Protein AF-A0A183AWI1-F1 (afdb_monomer_lite)

Organism: NCBI:txid27848

Structure (mmCIF, N/CA/C/O backbone):
data_AF-A0A183AWI1-F1
#
_entry.id   AF-A0A183AWI1-F1
#
loop_
_atom_site.group_PDB
_atom_site.id
_atom_site.type_symbol
_atom_site.label_atom_id
_atom_site.label_alt_id
_atom_site.label_comp_id
_atom_site.label_asym_id
_atom_site.label_entity_id
_atom_site.label_seq_id
_atom_site.pdbx_PDB_ins_code
_atom_site.Cartn_x
_atom_site.Cartn_y
_atom_site.Cartn_z
_atom_site.occupancy
_atom_site.B_iso_or_equiv
_atom_site.auth_seq_id
_atom_site.auth_comp_id
_atom_site.auth_asym_id
_atom_site.auth_atom_id
_atom_site.pdbx_PDB_model_num
ATOM 1 N N . MET A 1 1 ? -21.976 -9.032 14.272 1.00 55.88 1 MET A N 1
ATOM 2 C CA . MET A 1 1 ? -21.450 -9.772 13.101 1.00 55.88 1 MET A CA 1
ATOM 3 C C . MET A 1 1 ? -20.170 -9.068 12.664 1.00 55.88 1 MET A C 1
ATOM 5 O O . MET A 1 1 ? -20.183 -7.845 12.672 1.00 55.88 1 MET A O 1
ATOM 9 N N . LEU A 1 2 ? -19.065 -9.775 12.397 1.00 42.88 2 LEU A N 1
ATOM 10 C CA . LEU A 1 2 ? -17.820 -9.129 11.944 1.00 42.88 2 LEU A CA 1
ATOM 11 C C . LEU A 1 2 ? -17.900 -8.801 10.444 1.00 42.88 2 LEU A C 1
ATOM 13 O O . LEU A 1 2 ? -18.509 -9.583 9.712 1.00 42.88 2 LEU A O 1
ATOM 17 N N . PRO A 1 3 ? -17.283 -7.697 9.990 1.00 43.06 3 PRO A N 1
ATOM 18 C CA . PRO A 1 3 ? -17.233 -7.355 8.572 1.00 43.06 3 PRO A CA 1
ATOM 19 C C . PRO A 1 3 ? -16.412 -8.375 7.756 1.00 43.06 3 PRO A C 1
ATOM 21 O O . PRO A 1 3 ? -15.603 -9.138 8.296 1.00 43.06 3 PRO A O 1
ATOM 24 N N . LEU A 1 4 ? -16.606 -8.382 6.435 1.00 46.03 4 LEU A N 1
ATOM 25 C CA . LEU A 1 4 ? -15.748 -9.054 5.456 1.00 46.03 4 LEU A CA 1
ATOM 26 C C . LEU A 1 4 ? -14.307 -8.520 5.533 1.00 46.03 4 LEU A C 1
ATOM 28 O O . LEU A 1 4 ? -13.353 -9.305 5.587 1.00 46.03 4 LEU A O 1
ATOM 32 N N . SER A 1 5 ? -14.156 -7.197 5.598 1.00 51.16 5 SER A N 1
ATOM 33 C CA . SER A 1 5 ? -12.882 -6.491 5.774 1.00 51.16 5 SER A CA 1
ATOM 34 C C . SER A 1 5 ? -13.079 -5.150 6.481 1.00 51.16 5 SER A C 1
ATOM 36 O O . SER A 1 5 ? -14.182 -4.610 6.532 1.00 51.16 5 SER A O 1
ATOM 38 N N . VAL A 1 6 ? -12.003 -4.599 7.036 1.00 48.91 6 VAL A N 1
ATOM 39 C CA . VAL A 1 6 ? -11.973 -3.218 7.534 1.00 48.91 6 VAL A CA 1
ATOM 40 C C . VAL A 1 6 ? -11.036 -2.413 6.646 1.00 48.91 6 VAL A C 1
ATOM 42 O O . VAL A 1 6 ? -9.900 -2.837 6.407 1.00 48.91 6 VAL A O 1
ATOM 45 N N . CYS A 1 7 ? -11.527 -1.288 6.126 1.00 64.31 7 CYS A N 1
ATOM 46 C CA . CYS A 1 7 ? -10.877 -0.538 5.058 1.00 64.31 7 CYS A CA 1
ATOM 47 C C . CYS A 1 7 ? -10.856 0.973 5.332 1.00 64.31 7 CYS A C 1
ATOM 49 O O . CYS A 1 7 ? -11.694 1.506 6.059 1.00 64.31 7 CYS A O 1
ATOM 51 N N . LEU A 1 8 ? -9.909 1.665 4.700 1.00 51.88 8 LEU A N 1
ATOM 52 C CA . LEU A 1 8 ? -9.893 3.120 4.552 1.00 51.88 8 LEU A CA 1
ATOM 53 C C . LEU A 1 8 ? -10.424 3.463 3.156 1.00 51.88 8 LEU A C 1
ATOM 55 O O . LEU A 1 8 ? -9.840 3.030 2.165 1.00 51.88 8 LEU A O 1
ATOM 59 N N . PHE A 1 9 ? -11.508 4.225 3.062 1.00 49.25 9 PHE A N 1
ATOM 60 C CA . PHE A 1 9 ? -12.103 4.628 1.784 1.00 49.25 9 PHE A CA 1
ATOM 61 C C . PHE A 1 9 ? -11.562 5.973 1.317 1.00 49.25 9 PHE A C 1
ATOM 63 O O . PHE A 1 9 ? -11.601 6.938 2.081 1.00 49.25 9 PHE A O 1
ATOM 70 N N . LEU A 1 10 ? -11.102 6.051 0.065 1.00 50.72 10 LEU A N 1
ATOM 71 C CA . LEU A 1 10 ? -10.726 7.317 -0.565 1.00 50.72 10 LEU A CA 1
ATOM 72 C C . LEU A 1 10 ? -11.981 8.112 -0.913 1.00 50.72 10 LEU A C 1
ATOM 74 O O . LEU A 1 10 ? -12.831 7.649 -1.667 1.00 50.72 10 LEU A O 1
ATOM 78 N N . LEU A 1 11 ? -12.081 9.320 -0.360 1.00 29.52 11 LEU A N 1
ATOM 79 C CA . LEU A 1 11 ? -13.225 10.205 -0.587 1.00 29.52 11 LEU A CA 1
ATOM 80 C C . LEU A 1 11 ? -13.161 10.913 -1.954 1.00 29.52 11 LEU A C 1
ATOM 82 O O . LEU A 1 11 ? -14.182 11.384 -2.443 1.00 29.52 11 LEU A O 1
ATOM 86 N N . SER A 1 12 ? -11.978 10.967 -2.574 1.00 36.72 12 SER A N 1
ATOM 87 C CA . SER A 1 12 ? -11.747 11.456 -3.939 1.00 36.72 12 SER A CA 1
ATOM 88 C C . SER A 1 12 ? -10.325 11.097 -4.392 1.00 36.72 12 SER A C 1
ATOM 90 O O . SER A 1 12 ? -9.377 11.356 -3.643 1.00 36.72 12 SER A O 1
ATOM 92 N N . LEU A 1 13 ? -10.163 10.564 -5.606 1.00 40.34 13 LEU A N 1
ATOM 93 C CA . LEU A 1 13 ? -8.874 10.503 -6.306 1.00 40.34 13 LEU A CA 1
ATOM 94 C C . LEU A 1 13 ? -8.805 11.679 -7.298 1.00 40.34 13 LEU A C 1
ATOM 96 O O . LEU A 1 13 ? -9.777 11.897 -8.022 1.00 40.34 13 LEU A O 1
ATOM 100 N N . PRO A 1 14 ? -7.714 12.458 -7.330 1.00 36.47 14 PRO A N 1
ATOM 101 C CA . PRO A 1 14 ? -7.514 13.476 -8.345 1.00 36.47 14 PRO A CA 1
ATOM 102 C C . PRO A 1 14 ? -7.241 12.791 -9.688 1.00 36.47 14 PRO A C 1
ATOM 104 O O . PRO A 1 14 ? -6.706 11.683 -9.732 1.00 36.47 14 PRO A O 1
ATOM 107 N N . GLN A 1 15 ? -7.611 13.455 -10.783 1.00 40.31 15 GLN A N 1
ATOM 108 C CA . GLN A 1 15 ? -7.248 13.021 -12.130 1.00 40.31 15 GLN A CA 1
ATOM 109 C C . GLN A 1 15 ? -5.715 13.035 -12.250 1.00 40.31 15 GLN A C 1
ATOM 111 O O . GLN A 1 15 ? -5.106 14.099 -12.345 1.00 40.31 15 GLN A O 1
ATOM 116 N N . LEU A 1 16 ? -5.078 11.860 -12.210 1.00 40.25 16 LEU A N 1
ATOM 117 C CA . LEU A 1 16 ? -3.687 11.697 -12.635 1.00 40.25 16 LEU A CA 1
ATOM 118 C C . LEU A 1 16 ? -3.676 11.626 -14.169 1.00 40.25 16 LEU A C 1
ATOM 120 O O . LEU A 1 16 ? -3.709 10.537 -14.739 1.00 40.25 16 LEU A O 1
ATOM 124 N N . CYS A 1 17 ? -3.660 12.778 -14.837 1.00 31.28 17 CYS A N 1
ATOM 125 C CA . CYS A 1 17 ? -3.369 12.859 -16.268 1.00 31.28 17 CYS A CA 1
ATOM 126 C C . CYS A 1 17 ? -2.167 13.773 -16.498 1.00 31.28 17 CYS A C 1
ATOM 128 O O . CYS A 1 17 ? -2.129 14.898 -15.999 1.00 31.28 17 CYS A O 1
ATOM 130 N N . ALA A 1 18 ? -1.199 13.274 -17.260 1.00 34.75 18 ALA A N 1
ATOM 131 C CA . ALA A 1 18 ? -0.090 14.045 -17.790 1.00 34.75 18 ALA A CA 1
ATOM 132 C C . ALA A 1 18 ? 0.126 13.656 -19.256 1.00 34.75 18 ALA A C 1
ATOM 134 O O . ALA A 1 18 ? 0.333 12.481 -19.558 1.00 34.75 18 ALA A O 1
ATOM 135 N N . ASP A 1 19 ? 0.087 14.666 -20.127 1.00 37.66 19 ASP A N 1
ATOM 136 C CA . ASP A 1 19 ? 0.500 14.610 -21.530 1.00 37.66 19 ASP A CA 1
ATOM 137 C C . ASP A 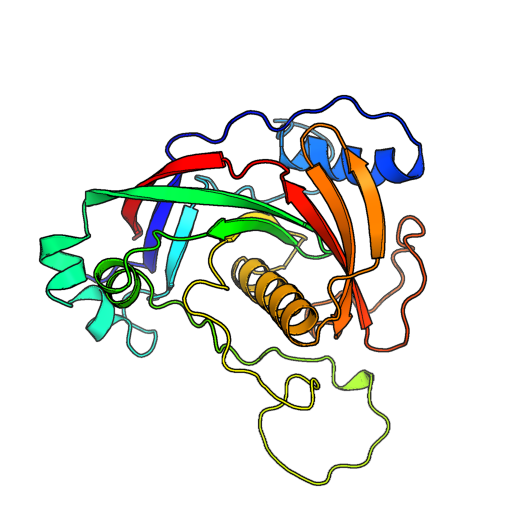1 19 ? 1.941 14.105 -21.649 1.00 37.66 19 ASP A C 1
ATOM 139 O O . ASP A 1 19 ? 2.869 14.746 -21.149 1.00 37.66 19 ASP A O 1
ATOM 143 N N . LEU A 1 20 ? 2.138 12.985 -22.347 1.00 38.84 20 LEU A N 1
ATOM 144 C CA . LEU A 1 20 ? 3.453 12.428 -22.656 1.00 38.84 20 LEU A CA 1
ATOM 145 C C . LEU A 1 20 ? 3.429 11.653 -23.977 1.00 38.84 20 LEU A C 1
ATOM 147 O O . LEU A 1 20 ? 2.546 10.831 -24.205 1.00 38.84 20 LEU A O 1
ATOM 151 N N . SER A 1 21 ? 4.428 11.897 -24.830 1.00 40.44 21 SER A N 1
ATOM 152 C CA . SER A 1 21 ? 4.573 11.281 -26.154 1.00 40.44 21 SER A CA 1
ATOM 153 C C . SER A 1 21 ? 5.923 10.571 -26.280 1.00 40.44 21 SER A C 1
ATOM 155 O O . SER A 1 21 ? 6.960 11.222 -26.350 1.00 40.44 21 SER A O 1
ATOM 157 N N . ASP A 1 22 ? 5.904 9.233 -26.293 1.00 40.09 22 ASP A N 1
ATOM 158 C CA . ASP A 1 22 ? 6.975 8.394 -26.854 1.00 40.09 22 ASP A CA 1
ATOM 159 C C . ASP A 1 22 ? 6.472 6.948 -27.058 1.00 40.09 22 ASP A C 1
ATOM 161 O O . ASP A 1 22 ? 5.818 6.402 -26.177 1.00 40.09 22 ASP A O 1
ATOM 165 N N . ALA A 1 23 ? 6.752 6.285 -28.183 1.00 44.69 23 ALA A N 1
ATOM 166 C CA . ALA A 1 23 ? 5.960 5.128 -28.663 1.00 44.69 23 ALA A CA 1
ATOM 167 C C . ALA A 1 23 ? 5.974 3.860 -27.765 1.00 44.69 23 ALA A C 1
ATOM 169 O O . ALA A 1 23 ? 5.030 3.070 -27.769 1.00 44.69 23 ALA A O 1
ATOM 170 N N . THR A 1 24 ? 7.021 3.646 -26.955 1.00 46.66 24 THR A N 1
ATOM 171 C CA . THR A 1 24 ? 7.071 2.518 -25.986 1.00 46.66 24 THR A CA 1
ATOM 172 C C . THR A 1 24 ? 6.402 2.890 -24.660 1.00 46.66 24 THR A C 1
ATOM 174 O O . THR A 1 24 ? 5.765 2.064 -24.002 1.00 46.66 24 THR A O 1
ATOM 177 N N . LEU A 1 25 ? 6.508 4.169 -24.300 1.00 45.66 25 LEU A N 1
ATOM 178 C CA . LEU A 1 25 ? 5.796 4.793 -23.197 1.00 45.66 25 LEU A CA 1
ATOM 179 C C . LEU A 1 25 ? 4.296 4.867 -23.519 1.00 45.66 25 LEU A C 1
ATOM 181 O O . LEU A 1 25 ? 3.493 4.667 -22.628 1.00 45.66 25 LEU A O 1
ATOM 185 N N . GLU A 1 26 ? 3.913 5.009 -24.785 1.00 45.25 26 GLU A N 1
ATOM 186 C CA . GLU A 1 26 ? 2.536 5.091 -25.272 1.00 45.25 26 GLU A CA 1
ATOM 187 C C . GLU A 1 26 ? 1.731 3.818 -24.988 1.00 45.25 26 GLU A C 1
ATOM 189 O O . GLU A 1 26 ? 0.563 3.905 -24.642 1.00 45.25 26 GLU A O 1
ATOM 194 N N . THR A 1 27 ? 2.344 2.628 -25.027 1.00 43.94 27 THR A N 1
ATOM 195 C CA . THR A 1 27 ? 1.648 1.375 -24.664 1.00 43.94 27 THR A CA 1
ATOM 196 C C . THR A 1 27 ? 1.405 1.286 -23.152 1.00 43.94 27 THR A C 1
ATOM 198 O O . THR A 1 27 ? 0.336 0.871 -22.699 1.00 43.94 27 THR A O 1
ATOM 201 N N . LEU A 1 28 ? 2.389 1.715 -22.355 1.00 43.50 28 LEU A N 1
ATOM 202 C CA . LEU A 1 28 ? 2.287 1.773 -20.895 1.00 43.50 28 LEU A CA 1
ATOM 203 C C . LEU A 1 28 ? 1.340 2.902 -20.457 1.00 43.50 28 LEU A C 1
ATOM 205 O O . LEU A 1 28 ? 0.586 2.725 -19.508 1.00 43.50 28 LEU A O 1
ATOM 209 N N . LEU A 1 29 ? 1.305 4.008 -21.204 1.00 44.94 29 LEU A N 1
ATOM 210 C CA . LEU A 1 29 ? 0.397 5.140 -21.044 1.00 44.94 29 LEU A CA 1
ATOM 211 C C . LEU A 1 29 ? -1.015 4.838 -21.543 1.00 44.94 29 LEU A C 1
ATOM 213 O O . LEU A 1 29 ? -1.958 5.325 -20.949 1.00 44.94 29 LEU A O 1
ATOM 217 N N . GLN A 1 30 ? -1.205 4.014 -22.572 1.00 41.53 30 GLN A N 1
ATOM 218 C CA . GLN A 1 30 ? -2.525 3.509 -22.965 1.00 41.53 30 GLN A CA 1
ATOM 219 C C . GLN A 1 30 ? -3.083 2.594 -21.873 1.00 41.53 30 GLN A C 1
ATOM 221 O O . GLN A 1 30 ? -4.247 2.721 -21.494 1.00 41.53 30 GLN A O 1
ATOM 226 N N . HIS A 1 31 ? -2.240 1.726 -21.300 1.00 39.19 31 HIS A N 1
ATOM 227 C CA . HIS A 1 31 ? -2.602 0.950 -20.114 1.00 39.19 31 HIS A CA 1
ATOM 228 C C . HIS A 1 31 ? -2.914 1.870 -18.918 1.00 39.19 31 HIS A C 1
ATOM 230 O O . HIS A 1 31 ? -3.902 1.659 -18.218 1.00 39.19 31 HIS A O 1
ATOM 236 N N . TRP A 1 32 ? -2.133 2.937 -18.738 1.00 41.41 32 TRP A N 1
ATOM 237 C CA . TRP A 1 32 ? -2.303 3.942 -17.690 1.00 41.41 32 TRP A CA 1
ATOM 238 C C . TRP A 1 32 ? -3.578 4.780 -17.828 1.00 41.41 32 TRP A C 1
ATOM 240 O O . TRP A 1 32 ? -4.357 4.820 -16.885 1.00 41.41 32 TRP A O 1
ATOM 250 N N . HIS A 1 33 ? -3.843 5.376 -18.995 1.00 37.62 33 HIS A N 1
ATOM 251 C CA . HIS A 1 33 ? -5.072 6.112 -19.304 1.00 37.62 33 HIS A CA 1
ATOM 252 C C . HIS A 1 33 ? -6.291 5.227 -19.082 1.00 37.62 33 HIS A C 1
ATOM 254 O O . HIS A 1 33 ? -7.266 5.666 -18.494 1.00 37.62 33 HIS A O 1
ATOM 260 N N . SER A 1 34 ? -6.219 3.948 -19.448 1.00 37.12 34 SER A N 1
ATOM 261 C CA . SER A 1 34 ? -7.313 3.008 -19.210 1.00 37.12 34 SER A CA 1
ATOM 262 C C . SER A 1 34 ? -7.561 2.689 -17.721 1.00 37.12 34 SER A C 1
ATOM 264 O O . SER A 1 34 ? -8.649 2.243 -17.353 1.00 37.12 34 SER A O 1
ATOM 266 N N . ALA A 1 35 ? -6.564 2.935 -16.860 1.00 38.09 35 ALA A N 1
ATOM 267 C CA . ALA A 1 35 ? -6.614 2.734 -15.413 1.00 38.09 35 ALA A CA 1
ATOM 268 C C . ALA A 1 35 ? -6.899 4.028 -14.617 1.00 38.09 35 ALA A C 1
ATOM 270 O O . ALA A 1 35 ? -7.437 3.939 -13.511 1.00 38.09 35 ALA A O 1
ATOM 271 N N . THR A 1 36 ? -6.560 5.212 -15.148 1.00 38.28 36 THR A N 1
ATOM 272 C CA . THR A 1 36 ? -6.785 6.530 -14.516 1.00 38.28 36 THR A CA 1
ATOM 273 C C . THR A 1 36 ? -7.989 7.294 -15.085 1.00 38.28 36 THR A C 1
ATOM 275 O O . THR A 1 36 ? -8.569 8.115 -14.376 1.00 38.28 36 THR A O 1
ATOM 278 N N . GLU A 1 37 ? -8.429 6.968 -16.303 1.00 36.91 37 GLU A N 1
ATOM 279 C CA . GLU A 1 37 ? -9.687 7.381 -16.934 1.00 36.91 37 GLU A CA 1
ATOM 280 C C . GLU A 1 37 ? -10.436 6.124 -17.410 1.00 36.91 37 GLU A C 1
ATOM 282 O O . GLU A 1 37 ? -10.263 5.683 -18.549 1.00 36.91 37 GLU A O 1
ATOM 287 N N . PRO A 1 38 ? -11.261 5.485 -16.560 1.00 35.06 38 PRO A N 1
ATOM 288 C CA . PRO A 1 38 ? -12.002 4.311 -16.990 1.00 35.06 38 PRO A CA 1
ATOM 289 C C . PRO A 1 38 ? -12.925 4.714 -18.143 1.00 35.06 38 PRO A C 1
ATOM 291 O O . PRO A 1 38 ? -13.888 5.461 -17.954 1.00 35.06 38 PRO A O 1
ATOM 294 N N . SER A 1 39 ? -12.653 4.208 -19.346 1.00 32.47 39 SER A N 1
ATOM 295 C CA . SER A 1 39 ? -13.616 4.262 -20.432 1.00 32.47 39 SER A CA 1
ATOM 296 C C . SER A 1 39 ? -14.824 3.436 -19.998 1.00 32.47 39 SER A C 1
ATOM 298 O O . SER A 1 39 ? -14.795 2.204 -19.932 1.00 32.47 39 SER A O 1
ATOM 300 N N . PHE A 1 40 ? -15.918 4.109 -19.646 1.00 34.81 40 PHE A N 1
ATOM 301 C CA . PHE A 1 40 ? -17.214 3.447 -19.614 1.00 34.81 40 PHE A CA 1
ATOM 302 C C . PHE A 1 40 ? -17.559 3.055 -21.062 1.00 34.81 40 PHE A C 1
ATOM 304 O O . PHE A 1 40 ? -18.157 3.830 -21.800 1.00 34.81 40 PHE A O 1
ATOM 311 N N . GLY A 1 41 ? -17.129 1.847 -21.456 1.00 34.47 41 GLY A N 1
ATOM 312 C CA . GLY A 1 41 ? -17.207 1.298 -22.818 1.00 34.47 41 GLY A CA 1
ATOM 313 C C . GLY A 1 41 ? -16.101 1.853 -23.729 1.00 34.47 41 GLY A C 1
ATOM 314 O O . GLY A 1 41 ? -15.834 3.042 -23.718 1.00 34.47 41 GLY A O 1
ATOM 315 N N . GLN A 1 42 ? -15.373 1.100 -24.549 1.00 25.97 42 GLN A N 1
ATOM 316 C CA . GLN A 1 42 ? -15.310 -0.318 -24.901 1.00 25.97 42 GLN A CA 1
ATOM 317 C C . GLN A 1 42 ? -13.819 -0.683 -25.086 1.00 25.97 42 GLN A C 1
ATOM 319 O O . GLN A 1 42 ? -13.017 0.183 -25.423 1.00 25.97 42 GLN A O 1
ATOM 324 N N . GLY A 1 43 ? -13.458 -1.966 -24.955 1.00 37.91 43 GLY A N 1
ATOM 325 C CA . GLY A 1 43 ? -12.224 -2.509 -25.552 1.00 37.91 43 GLY A CA 1
ATOM 326 C C . GLY A 1 43 ? -11.120 -2.976 -24.598 1.00 37.91 43 GLY A C 1
ATOM 327 O O . GLY A 1 43 ? -10.263 -3.745 -25.023 1.00 37.91 43 GLY A O 1
ATOM 328 N N . LEU A 1 44 ? -11.168 -2.637 -23.308 1.00 37.19 44 LEU A N 1
ATOM 329 C CA . LEU A 1 44 ? -10.454 -3.421 -22.298 1.00 37.19 44 LEU A CA 1
ATOM 330 C C . LEU A 1 44 ? -11.248 -4.705 -22.046 1.00 37.19 44 LEU A C 1
ATOM 332 O O . LEU A 1 44 ? -12.428 -4.643 -21.693 1.00 37.19 44 LEU A O 1
ATOM 336 N N . GLN A 1 45 ? -10.609 -5.867 -22.201 1.00 40.53 45 GLN A N 1
ATOM 337 C CA . GLN A 1 45 ? -11.124 -7.106 -21.616 1.00 40.53 45 GLN A CA 1
ATOM 338 C C . GLN A 1 45 ? -11.452 -6.814 -20.146 1.00 40.53 45 GLN A C 1
ATOM 340 O O . GLN A 1 45 ? -10.617 -6.310 -19.401 1.00 40.53 45 GLN A O 1
ATOM 345 N N . GLN A 1 46 ? -12.717 -7.025 -19.806 1.00 38.00 46 GLN A N 1
ATOM 346 C CA . GLN A 1 46 ? -13.439 -6.547 -18.631 1.00 38.00 46 GLN A CA 1
ATOM 347 C C . GLN A 1 46 ? -12.592 -6.500 -17.341 1.00 38.00 46 GLN A C 1
ATOM 349 O O . GLN A 1 46 ? -12.517 -7.475 -16.594 1.00 38.00 46 GLN A O 1
ATOM 354 N N . SER A 1 47 ? -11.996 -5.340 -17.043 1.00 40.41 47 SER A N 1
ATOM 355 C CA . SER A 1 47 ? -11.453 -5.060 -15.713 1.00 40.41 47 SER A CA 1
ATOM 356 C C . SER A 1 47 ? -12.636 -4.972 -14.753 1.00 40.41 47 SER A C 1
ATOM 358 O O . SER A 1 47 ? -13.527 -4.134 -14.919 1.00 40.41 47 SER A O 1
ATOM 360 N N . LYS A 1 48 ? -12.694 -5.869 -13.764 1.00 44.31 48 LYS A N 1
ATOM 361 C CA . LYS A 1 48 ? -13.656 -5.780 -12.658 1.00 44.31 48 LYS A CA 1
ATOM 362 C C . LYS A 1 48 ? -13.230 -4.609 -11.769 1.00 44.31 48 LYS A C 1
ATOM 364 O O . LYS A 1 48 ? -12.595 -4.822 -10.740 1.00 44.31 48 LYS A O 1
ATOM 369 N N . ALA A 1 49 ? -13.506 -3.379 -12.202 1.00 45.25 49 ALA A N 1
ATOM 370 C CA . ALA A 1 49 ? -13.154 -2.177 -11.459 1.00 45.25 49 ALA A CA 1
ATOM 371 C C . ALA A 1 49 ? -13.694 -2.271 -10.022 1.00 45.25 49 ALA A C 1
ATOM 373 O O . ALA A 1 49 ? -14.859 -2.621 -9.802 1.00 45.25 49 ALA A O 1
ATOM 374 N N . ALA A 1 50 ? -12.837 -1.988 -9.039 1.00 49.44 50 ALA A N 1
ATOM 375 C CA . ALA A 1 50 ? -13.241 -1.932 -7.642 1.00 49.44 50 ALA A CA 1
ATOM 376 C C . ALA A 1 50 ? -14.270 -0.805 -7.481 1.00 49.44 50 ALA A C 1
ATOM 378 O O . ALA A 1 50 ? -13.980 0.352 -7.770 1.00 49.44 50 ALA A O 1
ATOM 379 N N . THR A 1 51 ? -15.478 -1.138 -7.028 1.00 59.22 51 THR A N 1
ATOM 380 C CA . THR A 1 51 ? -16.626 -0.217 -7.013 1.00 59.22 51 THR A CA 1
ATOM 381 C C . THR A 1 51 ? -16.431 1.011 -6.120 1.00 59.22 51 THR A C 1
ATOM 383 O O . THR A 1 51 ? -17.174 1.970 -6.277 1.00 59.22 51 THR A O 1
ATOM 386 N N . LEU A 1 52 ? -15.423 1.009 -5.238 1.00 70.44 52 LEU A N 1
ATOM 387 C CA . LEU A 1 52 ? 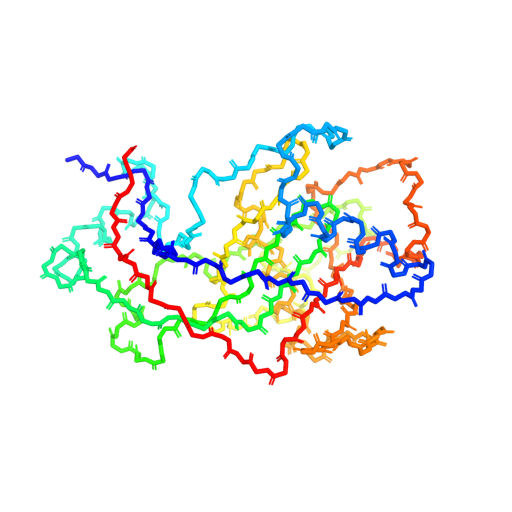-14.905 2.160 -4.493 1.00 70.44 52 LEU A CA 1
ATOM 388 C C . LEU A 1 52 ? -13.413 1.919 -4.160 1.00 70.44 52 LEU A C 1
ATOM 390 O O . LEU A 1 52 ? -13.092 0.891 -3.543 1.00 70.44 52 LEU A O 1
ATOM 394 N N . PRO A 1 53 ? -12.497 2.844 -4.509 1.00 80.69 53 PRO A N 1
ATOM 395 C CA . PRO A 1 53 ? -11.089 2.752 -4.132 1.00 80.69 53 PRO A CA 1
ATOM 396 C C . PRO A 1 53 ? -10.912 2.744 -2.609 1.00 80.69 53 PRO A C 1
ATOM 398 O O . PRO A 1 53 ? -11.361 3.650 -1.900 1.00 80.69 53 PRO A O 1
ATOM 401 N N . HIS A 1 54 ? -10.249 1.712 -2.093 1.00 84.38 54 HIS A N 1
ATOM 402 C CA . HIS A 1 54 ? -10.050 1.533 -0.660 1.00 84.38 54 HIS A CA 1
ATOM 403 C C . HIS A 1 54 ? -8.710 0.869 -0.340 1.00 84.38 54 HIS A C 1
ATOM 405 O O . HIS A 1 54 ? -8.123 0.174 -1.168 1.00 84.38 54 HIS A O 1
ATOM 411 N N . ILE A 1 55 ? -8.260 1.059 0.898 1.00 93.19 55 ILE A N 1
ATOM 412 C CA . ILE A 1 55 ? -7.064 0.438 1.468 1.00 93.19 55 ILE A CA 1
ATOM 413 C C . ILE A 1 55 ? -7.534 -0.581 2.497 1.00 93.19 55 ILE A C 1
ATOM 415 O O . ILE A 1 55 ? -8.160 -0.212 3.491 1.00 93.19 55 ILE A O 1
ATOM 419 N N . THR A 1 56 ? -7.249 -1.862 2.280 1.00 92.56 56 THR A N 1
ATOM 420 C CA . THR A 1 56 ? -7.631 -2.909 3.239 1.00 92.56 56 THR A CA 1
ATOM 421 C C . THR A 1 56 ? -6.670 -2.908 4.426 1.00 92.56 56 THR A C 1
ATOM 423 O O . THR A 1 56 ? -5.499 -3.244 4.273 1.00 92.56 56 THR A O 1
ATOM 426 N N . ALA A 1 57 ? -7.173 -2.567 5.614 1.00 92.00 57 ALA A N 1
ATOM 427 C CA . ALA A 1 57 ? -6.403 -2.569 6.857 1.00 92.00 57 ALA A CA 1
ATOM 428 C C . ALA A 1 57 ? -6.376 -3.947 7.535 1.00 92.00 57 ALA A C 1
ATOM 430 O O . ALA A 1 57 ? -5.364 -4.326 8.122 1.00 92.00 57 ALA A O 1
ATOM 431 N N . LYS A 1 58 ? -7.474 -4.711 7.432 1.00 90.38 58 LYS A N 1
ATOM 432 C CA . LYS A 1 58 ? -7.551 -6.123 7.837 1.00 90.38 58 LYS A CA 1
ATOM 433 C C . LYS A 1 58 ? -8.602 -6.860 7.013 1.00 90.38 58 LYS A C 1
ATOM 435 O O . LYS A 1 58 ? -9.769 -6.468 6.990 1.00 90.38 58 LYS A O 1
ATOM 440 N N . TYR A 1 59 ? -8.212 -7.975 6.404 1.00 89.25 59 TYR A N 1
ATOM 441 C CA . TYR A 1 59 ? -9.161 -8.947 5.866 1.00 89.25 59 TYR A CA 1
ATOM 442 C C . TYR A 1 59 ? -9.636 -9.878 6.988 1.00 89.25 59 TYR A C 1
ATOM 444 O O . TYR A 1 59 ? -8.820 -10.442 7.720 1.00 89.25 59 TYR A O 1
ATOM 452 N N . ALA A 1 60 ? -10.953 -10.010 7.151 1.00 84.00 60 ALA A N 1
ATOM 453 C CA . ALA A 1 60 ? -11.551 -10.697 8.294 1.00 84.00 60 ALA A CA 1
ATOM 454 C C . ALA A 1 60 ? -12.378 -11.931 7.905 1.00 84.00 60 ALA A C 1
ATOM 456 O O . ALA A 1 60 ? -12.520 -12.843 8.724 1.00 84.00 60 ALA A O 1
ATOM 457 N N . ARG A 1 61 ? -12.923 -11.980 6.680 1.00 87.75 61 ARG A N 1
ATOM 458 C CA . ARG A 1 61 ? -13.809 -13.054 6.187 1.00 87.75 61 ARG A CA 1
ATOM 459 C C . ARG A 1 61 ? -14.895 -13.420 7.203 1.00 87.75 61 ARG A C 1
ATOM 461 O O . ARG A 1 61 ? -15.045 -14.590 7.558 1.00 87.75 61 ARG A O 1
ATOM 468 N N . TYR A 1 62 ? -15.605 -12.414 7.716 1.00 85.62 62 TYR A N 1
ATOM 469 C CA . TYR A 1 62 ? -16.644 -12.583 8.740 1.00 85.62 62 TYR A CA 1
ATOM 470 C C . TYR A 1 62 ? -16.131 -13.210 10.048 1.00 85.62 62 TYR A C 1
ATOM 472 O O . TYR A 1 62 ? -16.850 -13.945 10.721 1.00 85.62 62 TYR A O 1
ATOM 480 N N . GLY A 1 63 ? -14.868 -12.951 10.400 1.00 82.62 63 GLY A N 1
ATOM 481 C CA . GLY A 1 63 ? -14.212 -13.499 11.592 1.00 82.62 63 GLY A CA 1
ATOM 482 C C . GLY A 1 63 ? -13.551 -14.864 11.400 1.00 82.62 63 GLY A C 1
ATOM 483 O O . GLY A 1 63 ? -13.030 -15.416 12.363 1.00 82.62 63 GLY A O 1
ATOM 484 N N . ARG A 1 64 ? -13.553 -15.422 10.182 1.00 87.12 64 ARG A N 1
ATOM 485 C CA . ARG A 1 64 ? -12.948 -16.737 9.895 1.00 87.12 64 ARG A CA 1
ATOM 486 C C . ARG A 1 64 ? -11.427 -16.686 9.731 1.00 87.12 64 ARG A C 1
ATOM 488 O O . ARG A 1 64 ? -10.788 -17.732 9.734 1.00 87.12 64 ARG A O 1
ATOM 495 N N . VAL A 1 65 ? -10.852 -15.497 9.546 1.00 88.00 65 VAL A N 1
ATOM 496 C CA . VAL A 1 65 ? -9.396 -15.315 9.437 1.00 88.00 65 VAL A CA 1
ATOM 497 C C . VAL A 1 65 ? -8.777 -15.223 10.838 1.00 88.00 65 VAL A C 1
ATOM 499 O O . VAL A 1 65 ? -9.315 -14.505 11.687 1.00 88.00 65 VAL A O 1
ATOM 502 N N . PRO A 1 66 ? -7.634 -15.884 11.103 1.00 88.25 66 PRO A N 1
ATOM 503 C CA . PRO A 1 66 ? -6.913 -15.739 12.364 1.00 88.25 66 PRO A CA 1
ATOM 504 C C . PRO A 1 66 ? -6.659 -14.272 12.754 1.00 88.25 66 PRO A C 1
ATOM 506 O O . PRO A 1 66 ? -6.309 -13.419 11.932 1.00 88.25 66 PRO A O 1
ATOM 509 N N . GLY A 1 67 ? -6.885 -13.962 14.032 1.00 87.69 67 GLY A N 1
ATOM 510 C CA . GLY A 1 67 ? -6.738 -12.611 14.584 1.00 87.69 67 GLY A CA 1
ATOM 511 C C . GLY A 1 67 ? -7.815 -11.603 14.154 1.00 87.69 67 GLY A C 1
ATOM 512 O O . GLY A 1 67 ? -7.836 -10.495 14.685 1.00 87.69 67 GLY A O 1
ATOM 513 N N . ALA A 1 68 ? -8.740 -11.952 13.249 1.00 88.06 68 ALA A N 1
ATOM 514 C CA . ALA A 1 68 ? -9.784 -11.034 12.786 1.00 88.06 68 ALA A CA 1
ATOM 515 C C . ALA A 1 68 ? -10.721 -10.586 13.914 1.00 88.06 68 ALA A C 1
ATOM 517 O O . ALA A 1 68 ? -11.019 -9.399 14.022 1.00 88.06 68 ALA A O 1
ATOM 518 N N . SER A 1 69 ? -11.147 -11.516 14.775 1.00 87.69 69 SER A N 1
ATOM 519 C CA . SER A 1 69 ? -12.000 -11.192 15.924 1.00 87.69 69 SER A CA 1
ATOM 520 C C . SER A 1 69 ? -11.279 -10.308 16.935 1.00 87.69 69 SER A C 1
ATOM 522 O O . SER A 1 69 ? -11.842 -9.310 17.367 1.00 87.69 69 SER A O 1
ATOM 524 N N . GLN A 1 70 ? -10.018 -10.617 17.252 1.00 90.62 70 GLN A N 1
ATOM 525 C CA . GLN A 1 70 ? -9.211 -9.829 18.187 1.00 90.62 70 GLN A CA 1
ATOM 526 C C . GLN A 1 70 ? -8.997 -8.396 17.685 1.00 90.62 70 GLN A C 1
ATOM 528 O O . GLN A 1 70 ? -9.177 -7.448 18.443 1.00 90.62 70 GLN A O 1
ATOM 533 N N . TYR A 1 71 ? -8.642 -8.235 16.408 1.00 90.38 71 TYR A N 1
ATOM 534 C CA . TYR A 1 71 ? -8.485 -6.919 15.795 1.00 90.38 71 TYR A CA 1
ATOM 535 C C . TYR A 1 71 ? -9.819 -6.165 15.762 1.00 90.38 71 TYR A C 1
ATOM 537 O O . TY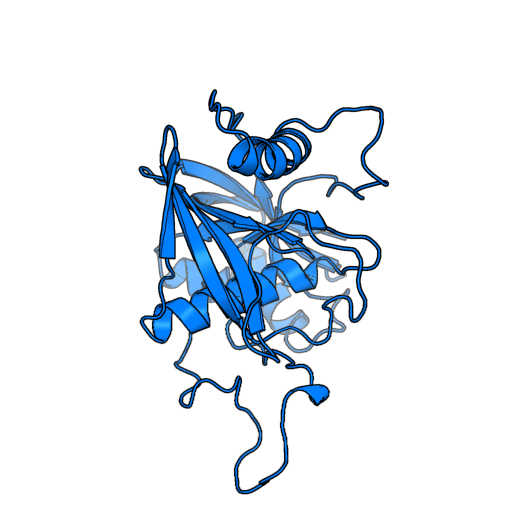R A 1 71 ? -9.927 -5.063 16.301 1.00 90.38 71 TYR A O 1
ATOM 545 N N . GLY A 1 72 ? -10.849 -6.786 15.177 1.00 85.38 72 GLY A N 1
ATOM 546 C CA . GLY A 1 72 ? -12.147 -6.162 14.948 1.00 85.38 72 GLY A CA 1
ATOM 547 C C . GLY A 1 72 ? -12.872 -5.782 16.235 1.00 85.38 72 GLY A C 1
ATOM 548 O O . GLY A 1 72 ? -13.545 -4.767 16.253 1.00 85.38 72 GLY A O 1
ATOM 549 N N . GLN A 1 73 ? -12.714 -6.549 17.314 1.00 86.69 73 GLN A N 1
ATOM 550 C CA . GLN A 1 73 ? -13.354 -6.284 18.610 1.00 86.69 73 GLN A CA 1
ATOM 551 C C . GLN A 1 73 ? -12.461 -5.498 19.575 1.00 86.69 73 GLN A C 1
ATOM 553 O O . GLN A 1 73 ? -12.851 -5.262 20.718 1.00 86.69 73 GLN A O 1
ATOM 558 N N . SER A 1 74 ? -11.260 -5.095 19.150 1.00 89.50 74 SER A N 1
ATOM 559 C CA . SER A 1 74 ? -10.390 -4.286 19.999 1.00 89.50 74 SER A CA 1
ATOM 560 C C . SER A 1 74 ? -11.059 -2.951 20.338 1.00 89.50 74 SER A C 1
ATOM 562 O O . SER A 1 74 ? -11.716 -2.335 19.495 1.00 89.50 74 SER A O 1
ATOM 564 N N . GLY A 1 75 ? -10.851 -2.470 21.568 1.00 87.88 75 GLY A N 1
ATOM 565 C CA . GLY A 1 75 ? -11.372 -1.167 21.993 1.00 87.88 75 GLY A CA 1
ATOM 566 C C . GLY A 1 75 ? -10.883 -0.024 21.098 1.00 87.88 75 GLY A C 1
ATOM 567 O O . GLY A 1 75 ? -11.640 0.900 20.829 1.00 87.88 75 GLY A O 1
ATOM 568 N N . ALA A 1 76 ? -9.661 -0.122 20.561 1.00 89.19 76 ALA A N 1
ATOM 569 C CA . ALA A 1 76 ? -9.142 0.850 19.605 1.00 89.19 76 ALA A CA 1
ATOM 570 C C . ALA A 1 76 ? -9.984 0.891 18.317 1.00 89.19 76 ALA A C 1
ATOM 572 O O . ALA A 1 76 ? -10.427 1.965 17.917 1.00 89.19 76 ALA A O 1
ATOM 573 N N . VAL A 1 77 ? -10.260 -0.261 17.693 1.00 86.25 77 VAL A N 1
ATOM 574 C CA . VAL A 1 77 ? -11.063 -0.320 16.461 1.00 86.25 77 VAL A CA 1
ATOM 575 C C . VAL A 1 77 ? -12.508 0.105 16.723 1.00 86.25 77 VAL A C 1
ATOM 577 O O . VAL A 1 77 ? -12.996 1.015 16.055 1.00 86.25 77 VAL A O 1
ATOM 580 N N . MET A 1 78 ? -13.169 -0.507 17.709 1.00 82.81 78 MET A N 1
ATOM 581 C CA . MET A 1 78 ? -14.600 -0.306 17.971 1.00 82.81 78 MET A CA 1
ATOM 582 C C . MET A 1 78 ? -14.934 1.088 18.505 1.00 82.81 78 MET A C 1
ATOM 584 O O . MET A 1 78 ? -15.933 1.665 18.087 1.00 82.81 78 MET A O 1
ATOM 588 N N . ASN A 1 79 ? -14.109 1.633 19.404 1.00 84.00 79 ASN A N 1
ATOM 589 C CA . ASN A 1 79 ? -14.456 2.856 20.131 1.00 84.00 79 ASN A CA 1
ATOM 590 C C . ASN A 1 79 ? -13.744 4.104 19.591 1.00 84.00 79 ASN A C 1
ATOM 592 O O . ASN A 1 79 ? -14.219 5.209 19.839 1.00 84.00 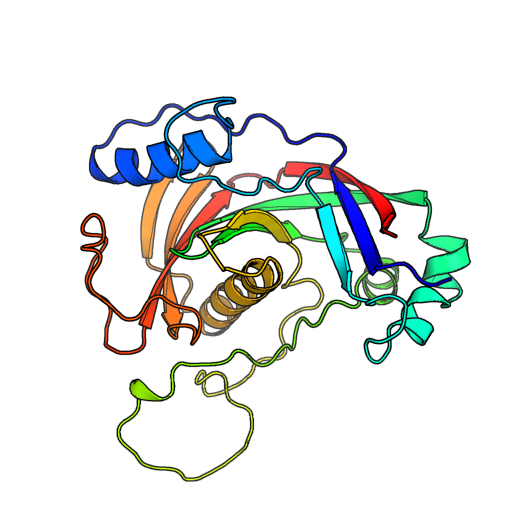79 ASN A O 1
ATOM 596 N N . SER A 1 80 ? -12.616 3.950 18.881 1.00 83.81 80 SER A N 1
ATOM 597 C CA . SER A 1 80 ? -11.738 5.085 18.545 1.00 83.81 80 SER A CA 1
ATOM 598 C C . SER A 1 80 ? -11.439 5.258 17.054 1.00 83.81 80 SER A C 1
ATOM 600 O O . SER A 1 80 ? -11.158 6.380 16.625 1.00 83.81 80 SER A O 1
ATOM 602 N N . LEU A 1 81 ? -11.426 4.180 16.263 1.00 85.19 81 LEU A N 1
ATOM 603 C CA . LEU A 1 81 ? -11.038 4.243 14.848 1.00 85.19 81 LEU A CA 1
ATOM 604 C C . LEU A 1 81 ? -12.239 4.210 13.899 1.00 85.19 81 LEU A C 1
ATOM 606 O O . LEU A 1 81 ? -12.215 4.915 12.894 1.00 85.19 81 LEU A O 1
ATOM 610 N N . LEU A 1 82 ? -13.273 3.405 14.167 1.00 83.19 82 LEU A N 1
ATOM 611 C CA . LEU A 1 82 ? -14.443 3.335 13.285 1.00 83.19 82 LEU A CA 1
ATOM 612 C C . LEU A 1 82 ? -15.120 4.700 13.127 1.00 83.19 82 LEU A C 1
ATOM 614 O O . LEU A 1 82 ? -15.371 5.405 14.099 1.00 83.19 82 LEU A O 1
ATOM 618 N N . GLY A 1 83 ? -15.399 5.078 11.877 1.00 78.88 83 GLY A N 1
ATOM 619 C CA . GLY A 1 83 ? -15.977 6.379 11.537 1.00 78.88 83 GLY A CA 1
ATOM 620 C C . GLY A 1 83 ? -14.984 7.546 11.598 1.00 78.88 83 GLY A C 1
ATOM 621 O O . GLY A 1 83 ? -15.335 8.666 11.229 1.00 78.88 83 GLY A O 1
ATOM 622 N N . ARG A 1 84 ? -13.736 7.312 12.026 1.00 84.19 84 ARG A N 1
ATOM 623 C CA . ARG A 1 84 ? -12.700 8.345 12.081 1.00 84.19 84 ARG A CA 1
ATOM 624 C C . ARG A 1 84 ? -12.118 8.604 10.693 1.00 84.19 84 ARG A C 1
ATOM 626 O O . ARG A 1 84 ? -11.931 7.695 9.882 1.00 84.19 84 ARG A O 1
ATOM 633 N N . LEU A 1 85 ? -11.800 9.873 10.450 1.00 84.81 85 LEU A N 1
ATOM 634 C CA . LEU A 1 85 ? -11.081 10.319 9.263 1.00 84.81 85 LEU A CA 1
ATOM 635 C C . LEU A 1 85 ? -9.572 10.318 9.521 1.00 84.81 85 LEU A C 1
ATOM 637 O O . LEU A 1 85 ? -9.112 10.811 10.553 1.00 84.81 85 LEU A O 1
ATOM 641 N N . PHE A 1 86 ? -8.814 9.819 8.551 1.00 88.69 86 PHE A N 1
ATOM 642 C CA . PHE A 1 86 ? -7.353 9.844 8.533 1.00 88.69 86 PHE A CA 1
ATOM 643 C C . PHE A 1 86 ? -6.853 10.577 7.296 1.00 88.69 86 PHE A C 1
ATOM 645 O O . PHE A 1 86 ? -7.572 10.687 6.306 1.00 88.69 86 PHE A O 1
ATOM 652 N N . THR A 1 87 ? -5.610 11.046 7.349 1.00 89.75 87 THR A N 1
ATOM 653 C CA . THR A 1 87 ? -4.892 11.535 6.171 1.00 89.75 87 THR A CA 1
ATOM 654 C C . THR A 1 87 ? -3.848 10.501 5.781 1.00 89.75 87 THR A C 1
ATOM 656 O O . THR A 1 87 ? -2.984 10.171 6.589 1.00 89.75 87 THR A O 1
ATOM 659 N N . VAL A 1 88 ? -3.923 10.000 4.553 1.00 93.25 88 VAL A N 1
ATOM 660 C CA . VAL A 1 88 ? -2.914 9.117 3.950 1.00 93.25 88 VAL A CA 1
ATOM 661 C C . VAL A 1 88 ? -2.176 9.860 2.845 1.00 93.25 88 VAL A C 1
ATOM 663 O O . VAL A 1 88 ? -2.686 10.852 2.321 1.00 93.25 88 VAL A O 1
ATOM 666 N N . GLN A 1 89 ? -0.991 9.379 2.485 1.00 94.56 89 GLN A N 1
ATOM 667 C CA . GLN A 1 89 ? -0.238 9.894 1.347 1.00 94.56 89 GLN A CA 1
ATOM 668 C C . GLN A 1 89 ? -0.224 8.871 0.213 1.00 94.56 89 GLN A C 1
ATOM 670 O O . GLN A 1 89 ? 0.138 7.715 0.422 1.00 94.56 89 GLN A O 1
ATOM 675 N N . VAL A 1 90 ? -0.572 9.304 -0.992 1.00 93.00 90 VAL A N 1
ATOM 676 C CA . VAL A 1 90 ? -0.266 8.592 -2.232 1.00 93.00 90 VAL A CA 1
ATOM 677 C C . VAL A 1 90 ? 1.155 8.975 -2.624 1.00 93.00 90 VAL A C 1
ATOM 679 O O . VAL A 1 90 ? 1.434 10.151 -2.845 1.00 93.00 90 VAL A O 1
ATOM 682 N N . THR A 1 91 ? 2.062 8.002 -2.662 1.00 94.94 91 THR A N 1
ATOM 683 C CA . THR A 1 91 ? 3.486 8.250 -2.964 1.00 94.94 91 THR A CA 1
ATOM 684 C C . THR A 1 91 ? 3.872 7.843 -4.379 1.00 94.94 91 THR A C 1
ATOM 686 O O . THR A 1 91 ? 4.962 8.162 -4.835 1.00 94.94 91 THR A O 1
ATOM 689 N N . GLY A 1 92 ? 3.009 7.093 -5.055 1.00 91.69 92 GLY A N 1
ATOM 690 C CA . GLY A 1 92 ? 3.317 6.493 -6.338 1.00 91.69 92 GLY A CA 1
ATOM 691 C C . GLY A 1 92 ? 2.305 5.435 -6.724 1.00 91.69 92 GLY A C 1
ATOM 692 O O . GLY A 1 92 ? 1.336 5.178 -6.005 1.00 91.69 92 GLY A O 1
ATOM 693 N N . LEU A 1 93 ? 2.561 4.792 -7.850 1.00 91.94 93 LEU A N 1
ATOM 694 C CA . LEU A 1 93 ? 1.799 3.656 -8.339 1.00 91.94 93 LEU A CA 1
ATOM 695 C C . LEU A 1 93 ? 2.761 2.587 -8.826 1.00 91.94 93 LEU A C 1
ATOM 697 O O . LEU A 1 93 ? 3.922 2.861 -9.114 1.00 91.94 93 LEU A O 1
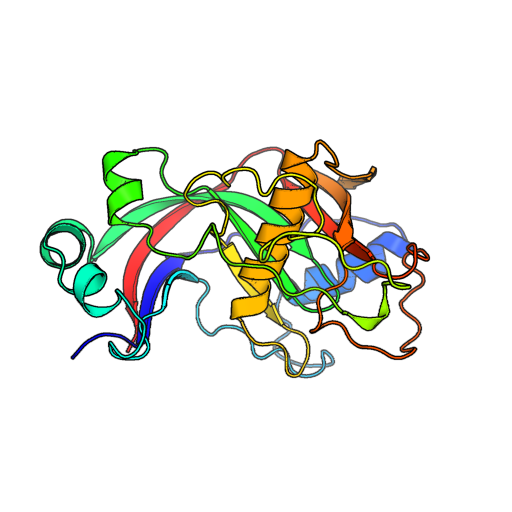ATOM 701 N N . PHE A 1 94 ? 2.263 1.370 -8.941 1.00 91.25 94 PHE A N 1
ATOM 702 C CA . PHE A 1 94 ? 3.020 0.261 -9.476 1.00 91.25 94 PHE A CA 1
ATOM 703 C C . PHE A 1 94 ? 2.168 -0.573 -10.420 1.00 91.25 94 PHE A C 1
ATOM 705 O O . PHE A 1 94 ? 0.956 -0.712 -10.243 1.00 91.25 94 PHE A O 1
ATOM 712 N N . VAL A 1 95 ? 2.831 -1.113 -11.434 1.00 86.31 95 VAL A N 1
ATOM 713 C CA . VAL A 1 95 ? 2.225 -1.871 -12.520 1.00 86.31 95 VAL A CA 1
ATOM 714 C C . VAL A 1 95 ? 3.006 -3.162 -12.709 1.00 86.31 95 VAL A C 1
ATOM 716 O O . VAL A 1 95 ? 4.232 -3.160 -12.855 1.00 86.31 95 VAL A O 1
ATOM 719 N N . SER A 1 96 ? 2.277 -4.267 -12.735 1.00 83.25 96 SER A N 1
ATOM 720 C CA . SER A 1 96 ? 2.746 -5.572 -13.181 1.00 83.25 96 SER A CA 1
ATOM 721 C C . SER A 1 96 ? 1.815 -6.086 -14.278 1.00 83.25 96 SER A C 1
ATOM 723 O O . SER A 1 96 ? 0.762 -5.514 -14.549 1.00 83.25 96 SER A O 1
ATOM 725 N N . VAL A 1 97 ? 2.162 -7.217 -14.891 1.00 78.00 97 VAL A N 1
ATOM 726 C CA . VAL A 1 97 ? 1.253 -7.903 -15.827 1.00 78.00 97 VAL A CA 1
ATOM 727 C C . VAL A 1 97 ? -0.018 -8.437 -15.148 1.00 78.00 97 VAL A C 1
ATOM 729 O O . VAL A 1 97 ? -0.951 -8.845 -15.834 1.00 78.00 97 VAL A O 1
ATOM 732 N N . ARG A 1 98 ? -0.055 -8.467 -13.807 1.00 82.62 98 ARG A N 1
ATOM 733 C CA . ARG A 1 98 ? -1.183 -8.967 -13.008 1.00 82.62 98 ARG A CA 1
ATOM 734 C C . ARG A 1 98 ? -2.005 -7.849 -12.380 1.00 82.62 98 ARG A C 1
ATOM 736 O O . ARG A 1 98 ? -3.221 -7.997 -12.272 1.00 82.62 98 ARG A O 1
ATOM 743 N N . THR A 1 99 ? -1.357 -6.788 -11.899 1.00 84.81 99 THR A N 1
ATOM 744 C CA . THR A 1 99 ? -1.996 -5.794 -11.030 1.00 84.81 99 THR A CA 1
ATOM 745 C C . THR A 1 99 ? -1.547 -4.370 -11.341 1.00 84.81 99 THR A C 1
ATOM 747 O O . THR A 1 99 ? -0.397 -4.124 -11.706 1.00 84.81 99 THR A O 1
ATOM 750 N N . VAL A 1 100 ? -2.468 -3.425 -11.150 1.00 85.69 100 VAL A N 1
ATOM 751 C CA . VAL A 1 100 ? -2.172 -1.991 -11.066 1.00 85.69 100 VAL A CA 1
ATOM 752 C C . VAL A 1 100 ? -2.583 -1.516 -9.682 1.00 85.69 100 VAL A C 1
ATOM 754 O O . VAL A 1 100 ? -3.751 -1.643 -9.293 1.00 85.69 100 VAL A O 1
ATOM 757 N N . GLY A 1 101 ? -1.629 -0.968 -8.935 1.00 89.50 101 GLY A N 1
ATOM 758 C CA . GLY A 1 101 ? -1.840 -0.527 -7.565 1.00 89.50 101 GLY A CA 1
ATOM 759 C C . GLY A 1 101 ? -1.323 0.878 -7.291 1.00 89.50 101 GLY A C 1
ATOM 760 O O . GLY A 1 101 ? -0.359 1.338 -7.892 1.00 89.50 101 GLY A O 1
ATOM 761 N N . VAL A 1 102 ? -1.956 1.560 -6.340 1.00 92.88 102 VAL A N 1
ATOM 762 C CA . VAL A 1 102 ? -1.452 2.812 -5.760 1.00 92.88 102 VAL A CA 1
ATOM 763 C C . VAL A 1 102 ? -0.660 2.477 -4.508 1.00 92.88 102 VAL A C 1
ATOM 765 O O . VAL A 1 102 ? -1.161 1.750 -3.649 1.00 92.88 102 VAL A O 1
ATOM 768 N N . ARG A 1 103 ? 0.544 3.030 -4.371 1.00 95.94 103 ARG A N 1
ATOM 769 C CA . ARG A 1 103 ? 1.359 2.914 -3.162 1.00 95.94 103 ARG A CA 1
ATOM 770 C C . ARG A 1 103 ? 0.928 3.963 -2.145 1.00 95.94 103 ARG A C 1
ATOM 772 O O . ARG A 1 103 ? 0.927 5.162 -2.434 1.00 95.94 103 ARG A O 1
ATOM 779 N N . ILE A 1 104 ? 0.575 3.499 -0.949 1.00 96.50 104 ILE A N 1
ATOM 780 C CA . ILE A 1 104 ? 0.072 4.350 0.123 1.00 96.50 104 ILE A CA 1
ATOM 781 C C . ILE A 1 104 ? 1.062 4.378 1.278 1.00 96.50 104 ILE A C 1
ATOM 783 O O . ILE A 1 104 ? 1.515 3.341 1.756 1.00 96.50 104 ILE A O 1
ATOM 787 N N . ARG A 1 105 ? 1.330 5.576 1.793 1.00 95.81 105 ARG A N 1
ATOM 788 C CA . ARG A 1 105 ? 1.919 5.765 3.114 1.00 95.81 105 ARG A CA 1
ATOM 789 C C . ARG A 1 105 ? 0.814 6.122 4.107 1.00 95.81 105 ARG A C 1
ATOM 791 O O . ARG A 1 105 ? 0.080 7.099 3.938 1.00 95.81 105 ARG A O 1
ATOM 798 N N . LEU A 1 106 ? 0.680 5.277 5.124 1.00 95.50 106 LEU A N 1
ATOM 799 C CA . LEU A 1 106 ? -0.263 5.449 6.229 1.00 95.50 106 LEU A CA 1
ATOM 800 C C . LEU A 1 106 ? 0.170 6.606 7.153 1.00 95.50 106 LEU A C 1
ATOM 802 O O . LEU A 1 106 ? 1.302 7.081 7.038 1.00 95.50 106 LEU A O 1
ATOM 806 N N . PRO A 1 107 ? -0.705 7.083 8.060 1.00 91.06 107 PRO A N 1
ATOM 807 C CA . PRO A 1 107 ? -0.339 8.120 9.020 1.00 91.06 107 PRO A CA 1
ATOM 808 C C . PRO A 1 107 ? 0.920 7.740 9.811 1.00 91.06 107 PRO A C 1
ATOM 810 O O . PRO A 1 107 ? 1.022 6.619 10.300 1.00 91.06 107 PRO A O 1
ATOM 813 N N . ALA A 1 108 ? 1.841 8.693 9.970 1.00 82.31 108 ALA A N 1
ATOM 814 C CA . ALA A 1 108 ? 3.128 8.491 10.646 1.00 82.31 108 ALA A CA 1
ATOM 815 C C . ALA A 1 108 ? 3.031 8.381 12.183 1.00 82.31 108 ALA A C 1
ATOM 817 O O . ALA A 1 108 ? 4.043 8.230 12.855 1.00 82.31 108 ALA A O 1
ATOM 818 N N . ASP A 1 109 ? 1.833 8.500 12.756 1.00 89.88 109 ASP A N 1
ATOM 819 C CA . ASP A 1 109 ? 1.625 8.324 14.191 1.00 89.88 109 ASP A CA 1
ATOM 820 C C . ASP A 1 109 ? 1.677 6.826 14.537 1.00 89.88 109 ASP A C 1
ATOM 822 O O . ASP A 1 109 ? 0.744 6.081 14.232 1.00 89.88 109 ASP A O 1
ATOM 826 N N . ASP A 1 110 ? 2.748 6.390 15.204 1.00 83.88 110 ASP A N 1
ATOM 827 C CA . ASP A 1 110 ? 2.969 4.994 15.603 1.00 83.88 110 ASP A CA 1
ATOM 828 C C . ASP A 1 110 ? 1.893 4.439 16.557 1.00 83.88 110 ASP A C 1
ATOM 830 O O . ASP A 1 110 ? 1.643 3.228 16.599 1.00 83.88 110 ASP A O 1
ATOM 834 N N . LEU A 1 111 ? 1.256 5.291 17.373 1.00 82.75 111 LEU A N 1
ATOM 835 C CA . LEU A 1 111 ? 0.126 4.903 18.230 1.00 82.75 111 LEU A CA 1
ATOM 836 C C . LEU A 1 111 ? -1.126 4.647 17.402 1.00 82.75 111 LEU A C 1
ATOM 838 O O . LEU A 1 111 ? -1.868 3.707 17.678 1.00 82.75 111 LEU A O 1
ATOM 842 N N . VAL A 1 112 ? -1.359 5.444 16.368 1.00 86.44 112 VAL A N 1
ATOM 843 C CA . VAL A 1 112 ? -2.465 5.203 15.442 1.00 86.44 112 VAL A CA 1
ATOM 844 C C . VAL A 1 112 ? -2.166 3.988 14.575 1.00 86.44 112 VAL A C 1
ATOM 846 O O . VAL A 1 112 ? -3.002 3.091 14.487 1.00 86.44 112 VAL A O 1
ATOM 849 N N . LEU A 1 113 ? -0.977 3.916 13.978 1.00 89.62 113 LEU A N 1
ATOM 850 C CA . LEU A 1 113 ? -0.604 2.886 13.016 1.00 89.62 113 LEU A CA 1
ATOM 851 C C . LEU A 1 113 ? -0.683 1.481 13.620 1.00 89.62 113 LEU A C 1
ATOM 853 O O . LEU A 1 113 ? -1.277 0.601 12.999 1.00 89.62 113 LEU A O 1
ATOM 857 N N . ARG A 1 114 ? -0.189 1.281 14.852 1.00 88.50 114 ARG A N 1
ATOM 858 C CA . ARG A 1 114 ? -0.228 -0.031 15.532 1.00 88.50 114 ARG A CA 1
ATOM 859 C C . ARG A 1 114 ? -1.642 -0.592 15.717 1.00 88.50 114 ARG A C 1
ATOM 861 O O . ARG A 1 114 ? -1.815 -1.801 15.825 1.00 88.50 114 ARG A O 1
ATOM 868 N N . HIS A 1 115 ? -2.640 0.283 15.839 1.00 89.19 115 HIS A N 1
ATOM 869 C CA . HIS A 1 115 ? -4.033 -0.106 16.060 1.00 89.19 115 HIS A CA 1
ATOM 870 C C . HIS A 1 115 ? -4.838 -0.092 14.763 1.00 89.19 115 HIS A C 1
ATOM 872 O O . HIS A 1 115 ? -5.776 -0.870 14.608 1.00 89.19 115 HIS A O 1
ATOM 878 N N . LEU A 1 116 ? -4.467 0.787 13.834 1.00 90.19 116 LEU A N 1
ATOM 879 C CA . LEU A 1 116 ? -5.088 0.921 12.530 1.00 90.19 116 LEU A CA 1
ATOM 880 C C . LEU A 1 116 ? -4.721 -0.249 11.620 1.00 90.19 116 LEU A C 1
ATOM 882 O O . LEU A 1 116 ? -5.598 -0.811 10.970 1.00 90.19 116 LEU A O 1
ATOM 886 N N . TRP A 1 117 ? -3.444 -0.621 11.560 1.00 93.75 117 TRP A N 1
ATOM 887 C CA . TRP A 1 117 ? -2.922 -1.544 10.562 1.00 93.75 117 TRP A CA 1
ATOM 888 C C . TRP A 1 117 ? -2.729 -2.951 11.126 1.00 93.75 117 TRP A C 1
ATOM 890 O O . TRP A 1 117 ? -1.968 -3.162 12.065 1.00 93.75 117 TRP A O 1
ATOM 900 N N . SER A 1 118 ? -3.415 -3.933 10.536 1.00 88.00 118 SER A N 1
ATOM 901 C CA . SER A 1 118 ? -3.256 -5.360 10.862 1.00 88.00 118 SER A CA 1
ATOM 902 C C . SER A 1 118 ? -3.185 -6.221 9.596 1.00 88.00 118 SER A C 1
ATOM 904 O O . SER A 1 118 ? -3.514 -7.413 9.594 1.00 88.00 118 SER A O 1
ATOM 906 N N . SER A 1 119 ? -2.762 -5.608 8.490 1.00 80.25 119 SER A N 1
ATOM 907 C CA . SER A 1 119 ? -2.462 -6.337 7.268 1.00 80.25 119 SER A CA 1
ATOM 908 C C . SER A 1 119 ? -1.163 -7.114 7.451 1.00 80.25 119 SER A C 1
ATOM 910 O O . SER A 1 119 ? -0.329 -6.791 8.297 1.00 80.25 119 SER A O 1
ATOM 912 N N . GLU A 1 120 ? -0.987 -8.170 6.668 1.00 86.06 120 GLU A N 1
ATOM 913 C CA . GLU A 1 120 ? 0.187 -9.030 6.790 1.00 86.06 120 GLU A CA 1
ATOM 914 C C . GLU A 1 120 ? 1.339 -8.432 5.977 1.00 86.06 120 GLU A C 1
ATOM 916 O O . GLU A 1 120 ? 1.577 -8.844 4.841 1.00 86.06 120 GLU A O 1
ATOM 921 N N . ASP A 1 121 ? 2.032 -7.443 6.550 1.00 91.69 121 ASP A N 1
ATOM 922 C CA . ASP A 1 121 ? 3.258 -6.869 5.969 1.00 91.69 121 ASP A CA 1
ATOM 923 C C . ASP A 1 121 ? 4.360 -7.930 5.846 1.00 91.69 121 ASP A C 1
ATOM 925 O O . ASP A 1 121 ? 5.158 -7.905 4.918 1.00 91.69 121 ASP A O 1
ATOM 929 N N . GLN A 1 122 ? 4.362 -8.926 6.734 1.00 90.31 122 GLN A N 1
ATOM 930 C CA . GLN A 1 122 ? 5.324 -10.033 6.732 1.00 90.31 122 GLN A CA 1
ATOM 931 C C . GLN A 1 122 ? 4.827 -11.266 5.960 1.00 90.31 122 GLN A C 1
ATOM 933 O O . GLN A 1 122 ? 5.313 -12.372 6.191 1.00 90.31 122 GLN A O 1
ATOM 938 N N . ALA A 1 123 ? 3.845 -11.111 5.061 1.00 87.25 123 ALA A N 1
ATOM 939 C CA . ALA A 1 123 ? 3.343 -12.227 4.263 1.00 87.25 123 ALA A CA 1
ATOM 940 C C . ALA A 1 123 ? 4.486 -12.913 3.493 1.00 87.25 123 ALA A C 1
ATOM 942 O O . ALA A 1 123 ? 5.335 -12.248 2.884 1.00 87.25 123 ALA A O 1
ATOM 943 N N . VAL A 1 124 ? 4.484 -14.249 3.521 1.00 83.69 124 VAL A N 1
ATOM 944 C CA . VAL A 1 124 ? 5.425 -15.075 2.761 1.00 83.69 124 VAL A CA 1
ATOM 945 C C . VAL A 1 124 ? 5.025 -15.023 1.293 1.00 83.69 124 VAL A C 1
ATOM 947 O O . VAL A 1 124 ? 3.903 -15.370 0.925 1.00 83.69 124 VAL A O 1
ATOM 950 N N . LEU A 1 125 ? 5.952 -14.586 0.449 1.00 82.81 125 LEU A N 1
ATOM 951 C CA . LEU A 1 125 ? 5.725 -14.464 -0.983 1.00 82.81 125 LEU A CA 1
ATOM 952 C C . LEU A 1 125 ? 6.038 -15.801 -1.654 1.00 82.81 125 LEU A C 1
ATOM 954 O O . LEU A 1 125 ? 7.168 -16.285 -1.593 1.00 82.81 125 LEU A O 1
ATOM 958 N N . SER A 1 126 ? 5.039 -16.404 -2.298 1.00 68.56 126 SER A N 1
ATOM 959 C CA . SER A 1 126 ? 5.251 -17.596 -3.117 1.00 68.56 126 SER A CA 1
ATOM 960 C C . SER A 1 126 ? 6.111 -17.256 -4.338 1.00 68.56 126 SER A C 1
ATOM 962 O O . SER A 1 126 ? 5.934 -16.215 -4.982 1.00 68.56 126 SER A O 1
ATOM 964 N N . VAL A 1 127 ? 7.041 -18.156 -4.648 1.00 64.50 127 VAL A N 1
ATOM 965 C CA . VAL A 1 127 ? 7.907 -18.106 -5.830 1.00 64.50 127 VAL A CA 1
ATOM 966 C C . VAL A 1 127 ? 7.571 -19.312 -6.703 1.00 64.50 127 VAL A C 1
ATOM 968 O O . VAL A 1 127 ? 7.296 -20.392 -6.169 1.00 64.50 127 VAL A O 1
ATOM 971 N N . ASP A 1 128 ? 7.579 -19.144 -8.025 1.00 55.88 128 ASP A N 1
ATOM 972 C CA . ASP A 1 128 ? 7.485 -20.286 -8.935 1.00 55.88 128 ASP A CA 1
ATOM 973 C C . ASP A 1 128 ? 8.677 -21.238 -8.707 1.00 55.88 128 ASP A C 1
ATOM 975 O O . ASP A 1 128 ? 9.842 -20.859 -8.852 1.00 55.88 128 ASP A O 1
ATOM 979 N N . ARG A 1 129 ? 8.380 -22.488 -8.326 1.00 49.97 129 ARG A N 1
ATOM 980 C CA . ARG A 1 129 ? 9.383 -23.533 -8.064 1.00 49.97 129 ARG A CA 1
ATOM 981 C C . ARG A 1 129 ? 10.083 -24.019 -9.334 1.00 49.97 129 ARG A C 1
ATOM 983 O O . ARG A 1 129 ? 11.110 -24.678 -9.215 1.00 49.97 129 ARG A O 1
ATOM 990 N N . SER A 1 130 ? 9.558 -23.710 -10.521 1.00 47.38 130 SER A N 1
ATOM 991 C CA . SER A 1 130 ? 10.143 -24.150 -11.794 1.00 47.38 130 SER A CA 1
ATOM 992 C C . SER A 1 130 ? 11.460 -23.442 -12.152 1.00 47.38 130 SER A C 1
ATOM 994 O O . SER A 1 130 ? 12.199 -23.916 -13.008 1.00 47.38 130 SER A O 1
ATOM 996 N N . ALA A 1 131 ? 11.793 -22.336 -11.476 1.00 46.34 131 ALA A N 1
ATOM 997 C CA . ALA A 1 131 ? 12.982 -21.528 -11.747 1.00 46.34 131 ALA A CA 1
ATOM 998 C C . ALA A 1 131 ? 14.273 -21.982 -11.029 1.00 46.34 131 ALA A C 1
ATOM 1000 O O . ALA A 1 131 ? 15.273 -21.267 -11.095 1.00 46.34 131 ALA A O 1
ATOM 1001 N N . TYR A 1 132 ? 14.280 -23.124 -10.328 1.00 45.09 132 TYR A N 1
ATOM 1002 C CA . TYR A 1 132 ? 15.431 -23.558 -9.525 1.00 45.09 132 TYR A CA 1
ATOM 1003 C C . TYR A 1 132 ? 15.901 -24.972 -9.899 1.00 45.09 132 TYR A C 1
ATOM 1005 O O . TYR A 1 132 ? 15.182 -25.948 -9.687 1.00 45.09 132 TYR A O 1
ATOM 1013 N N . ASN A 1 133 ? 17.130 -25.082 -10.414 1.00 42.91 133 ASN A N 1
ATOM 1014 C CA . ASN A 1 133 ? 17.859 -26.351 -10.488 1.00 42.91 133 ASN A CA 1
ATOM 1015 C C . ASN A 1 133 ? 18.447 -26.644 -9.100 1.00 42.91 133 ASN A C 1
ATOM 1017 O O . ASN A 1 133 ? 19.042 -25.765 -8.485 1.00 42.91 133 ASN A O 1
ATOM 1021 N N . GLY A 1 134 ? 18.186 -27.849 -8.593 1.00 48.16 134 GLY A N 1
ATOM 1022 C CA . GLY A 1 134 ? 18.299 -28.213 -7.183 1.00 48.16 134 GLY A CA 1
ATOM 1023 C C . GLY A 1 134 ? 19.639 -27.932 -6.504 1.00 48.16 134 GLY A C 1
ATOM 1024 O O . GLY A 1 134 ? 20.691 -28.166 -7.076 1.00 48.16 134 GLY A O 1
ATOM 1025 N N . ASP A 1 135 ? 19.533 -27.479 -5.253 1.00 38.84 135 ASP A N 1
ATOM 1026 C CA . ASP A 1 135 ? 20.350 -27.900 -4.109 1.00 38.84 135 ASP A CA 1
ATOM 1027 C C . ASP A 1 135 ? 19.622 -27.429 -2.840 1.00 38.84 135 ASP A C 1
ATOM 1029 O O . ASP A 1 135 ? 19.663 -26.264 -2.442 1.00 38.84 135 ASP A O 1
ATOM 1033 N N . PHE A 1 136 ? 18.831 -28.333 -2.256 1.00 43.72 136 PHE A N 1
ATOM 1034 C CA . PHE A 1 136 ? 18.045 -28.077 -1.051 1.00 43.72 136 PHE A CA 1
ATOM 1035 C C . PHE A 1 136 ? 18.907 -28.367 0.176 1.00 43.72 136 PHE A C 1
ATOM 1037 O O . PHE A 1 136 ? 19.041 -29.516 0.585 1.00 43.72 136 PHE A O 1
ATOM 1044 N N . ASN A 1 137 ? 19.465 -27.316 0.774 1.00 34.62 137 ASN A N 1
ATOM 1045 C CA . ASN A 1 137 ? 20.020 -27.372 2.121 1.00 34.62 137 ASN A CA 1
ATOM 1046 C C . ASN A 1 137 ? 19.661 -26.089 2.892 1.00 34.62 137 ASN A C 1
ATOM 1048 O O . ASN A 1 137 ? 20.374 -25.095 2.831 1.00 34.62 137 ASN A O 1
ATOM 1052 N N . GLY A 1 138 ? 18.563 -26.140 3.656 1.00 32.78 138 GLY A N 1
ATOM 1053 C CA . GLY A 1 138 ? 18.398 -25.315 4.859 1.00 32.78 138 GLY A CA 1
ATOM 1054 C C . GLY A 1 138 ? 17.342 -24.200 4.831 1.00 32.78 138 GLY A C 1
ATOM 1055 O O . GLY A 1 138 ? 17.469 -23.214 4.124 1.00 32.78 138 GLY A O 1
ATOM 1056 N N . PHE A 1 139 ? 16.385 -24.340 5.755 1.00 30.00 139 PHE A N 1
ATOM 1057 C CA . PHE A 1 139 ? 15.445 -23.352 6.310 1.00 30.00 139 PHE A CA 1
ATOM 1058 C C . PHE A 1 139 ? 14.202 -22.925 5.503 1.00 30.00 139 PHE A C 1
ATOM 1060 O O . PHE A 1 139 ? 14.232 -22.292 4.453 1.00 30.00 139 PHE A O 1
ATOM 1067 N N . ILE A 1 140 ? 13.053 -23.260 6.094 1.00 35.12 140 ILE A N 1
ATOM 1068 C CA . ILE A 1 140 ? 11.697 -22.916 5.676 1.00 35.12 140 ILE A CA 1
ATOM 1069 C C . ILE A 1 140 ? 11.518 -21.399 5.852 1.00 35.12 140 ILE A C 1
ATOM 1071 O O . ILE A 1 140 ? 11.535 -20.928 6.985 1.00 35.12 140 ILE A O 1
ATOM 1075 N N . GLY A 1 141 ? 11.327 -20.645 4.763 1.00 38.56 141 GLY A N 1
ATOM 1076 C CA . GLY A 1 141 ? 10.813 -19.268 4.855 1.00 38.56 141 GLY A CA 1
ATOM 1077 C C . GLY A 1 141 ? 11.494 -18.171 4.037 1.00 38.56 141 GLY A C 1
ATOM 1078 O O . GLY A 1 141 ? 11.276 -17.011 4.350 1.00 38.56 141 GLY A O 1
ATOM 1079 N N . GLN A 1 142 ? 12.281 -18.463 3.003 1.00 41.69 142 GLN A N 1
ATOM 1080 C CA . GLN A 1 142 ? 12.912 -17.390 2.226 1.00 41.69 142 GLN A CA 1
ATOM 1081 C C . GLN A 1 142 ? 12.126 -17.078 0.942 1.00 41.69 142 GLN A C 1
ATOM 1083 O O . GLN A 1 142 ? 12.151 -17.841 -0.027 1.00 41.69 142 GLN A O 1
ATOM 1088 N N . SER A 1 143 ? 11.502 -15.887 0.891 1.00 45.47 143 SER A N 1
ATOM 1089 C CA . SER A 1 143 ? 11.635 -15.069 -0.323 1.00 45.47 143 SER A CA 1
ATOM 1090 C C . SER A 1 143 ? 13.127 -15.106 -0.630 1.00 45.47 143 SER A C 1
ATOM 1092 O O . SER A 1 143 ? 13.908 -14.870 0.278 1.00 45.47 143 SER A O 1
ATOM 1094 N N . GLY A 1 144 ? 13.586 -15.548 -1.801 1.00 44.94 144 GLY A N 1
ATOM 1095 C CA . GLY A 1 144 ? 15.030 -15.799 -1.954 1.00 44.94 144 GLY A CA 1
ATOM 1096 C C . GLY A 1 144 ? 15.886 -14.525 -2.089 1.00 44.94 144 GLY A C 1
ATOM 1097 O O . GLY A 1 144 ? 16.797 -14.448 -2.911 1.00 44.94 144 GLY A O 1
ATOM 1098 N N . TYR A 1 145 ? 15.563 -13.517 -1.293 1.00 46.75 145 TYR A N 1
ATOM 1099 C CA . TYR A 1 145 ? 16.503 -12.576 -0.733 1.00 46.75 145 TYR A CA 1
ATOM 1100 C C . TYR A 1 145 ? 17.094 -13.232 0.533 1.00 46.75 145 TYR A C 1
ATOM 1102 O O . TYR A 1 145 ? 16.340 -13.704 1.383 1.00 46.75 145 TYR A O 1
ATOM 1110 N N . PRO A 1 146 ? 18.428 -13.326 0.670 1.00 43.41 146 PRO A N 1
ATOM 1111 C CA . PRO A 1 146 ? 19.089 -14.094 1.736 1.00 43.41 146 PRO A CA 1
ATOM 1112 C C . PRO A 1 146 ? 18.797 -13.601 3.167 1.00 43.41 146 PRO A C 1
ATOM 1114 O O . PRO A 1 146 ? 19.158 -14.269 4.132 1.00 43.41 146 PRO A O 1
ATOM 1117 N N . HIS A 1 147 ? 18.079 -12.490 3.316 1.00 48.88 147 HIS A N 1
ATOM 1118 C CA . HIS A 1 147 ? 17.473 -12.038 4.556 1.00 48.88 147 HIS A CA 1
ATOM 1119 C C . HIS A 1 147 ? 16.028 -11.641 4.253 1.00 48.88 147 HIS A C 1
ATOM 1121 O O . HIS A 1 147 ? 15.798 -10.729 3.462 1.00 48.88 147 HIS A O 1
ATOM 1127 N N . GLN A 1 148 ? 15.044 -12.287 4.888 1.00 53.56 148 GLN A N 1
ATOM 1128 C CA . GLN A 1 148 ? 13.744 -11.641 5.043 1.00 53.56 148 GLN A CA 1
ATOM 1129 C C . GLN A 1 148 ? 13.968 -10.513 6.048 1.00 53.56 148 GLN A C 1
ATOM 1131 O O . GLN A 1 148 ? 13.871 -10.711 7.260 1.00 53.56 148 GLN A O 1
ATOM 1136 N N . GLU A 1 149 ? 14.398 -9.357 5.545 1.00 60.25 149 GLU A N 1
ATOM 1137 C CA . GLU A 1 149 ? 14.463 -8.156 6.356 1.00 60.25 149 GLU A CA 1
ATOM 1138 C C . GLU A 1 149 ? 13.067 -7.885 6.908 1.00 60.25 149 GLU A C 1
ATOM 1140 O O . GLU A 1 149 ? 12.049 -8.072 6.234 1.00 60.25 149 GLU A O 1
ATOM 1145 N N . TYR A 1 150 ? 13.019 -7.498 8.179 1.00 83.69 150 TYR A N 1
ATOM 1146 C CA . TYR A 1 150 ? 11.784 -7.077 8.813 1.00 83.69 150 TYR A CA 1
ATOM 1147 C C . TYR A 1 150 ? 11.202 -5.916 8.002 1.00 83.69 150 TYR A C 1
ATOM 1149 O O . TYR A 1 150 ? 11.735 -4.805 8.035 1.00 83.69 150 TYR A O 1
ATOM 1157 N N . ARG A 1 151 ? 10.122 -6.167 7.248 1.00 90.62 151 ARG A N 1
ATOM 1158 C CA . ARG A 1 151 ? 9.521 -5.101 6.441 1.00 90.62 151 ARG A CA 1
ATOM 1159 C C . ARG A 1 151 ? 8.905 -4.043 7.356 1.00 90.62 151 ARG A C 1
ATOM 1161 O O . ARG A 1 151 ? 8.277 -4.411 8.354 1.00 90.62 151 ARG A O 1
ATOM 1168 N N . PRO A 1 152 ? 9.028 -2.747 7.033 1.00 91.94 152 PRO A N 1
ATOM 1169 C CA . PRO A 1 152 ? 8.483 -1.700 7.881 1.00 91.94 152 PRO A CA 1
ATOM 1170 C C . PRO A 1 152 ? 6.946 -1.798 7.977 1.00 91.94 152 PRO A C 1
ATOM 1172 O O . PRO A 1 152 ? 6.291 -2.156 6.991 1.00 91.94 152 PRO A O 1
ATOM 1175 N N . PRO A 1 153 ? 6.344 -1.469 9.136 1.00 92.56 153 PRO A N 1
ATOM 1176 C CA . PRO A 1 153 ? 4.893 -1.469 9.295 1.00 92.56 153 PRO A CA 1
ATOM 1177 C C . PRO A 1 153 ? 4.192 -0.578 8.264 1.00 92.56 153 PRO A C 1
ATOM 1179 O O . PRO A 1 153 ? 4.638 0.531 7.975 1.00 92.56 153 PRO A O 1
ATOM 1182 N N . GLY A 1 154 ? 3.078 -1.053 7.715 1.00 94.69 154 GLY A N 1
ATOM 1183 C CA . GLY A 1 154 ? 2.304 -0.328 6.710 1.00 94.69 154 GLY A CA 1
ATOM 1184 C C . GLY A 1 154 ? 2.845 -0.443 5.286 1.00 94.69 154 GLY A C 1
ATOM 1185 O O . GLY A 1 154 ? 2.219 0.092 4.374 1.00 94.69 154 GLY A O 1
ATOM 1186 N N . CYS A 1 155 ? 3.965 -1.136 5.053 1.00 95.12 155 CYS A N 1
ATOM 1187 C CA . CYS A 1 155 ? 4.571 -1.227 3.720 1.00 95.12 155 CYS A CA 1
ATOM 1188 C C . CYS A 1 155 ? 3.693 -1.939 2.681 1.00 95.12 155 CYS A C 1
ATOM 1190 O O . CYS A 1 155 ? 3.875 -1.715 1.486 1.00 95.12 155 CYS A O 1
ATOM 1192 N N . ARG A 1 156 ? 2.712 -2.747 3.111 1.00 96.12 156 ARG A N 1
ATOM 1193 C CA . ARG A 1 156 ? 1.719 -3.372 2.227 1.00 96.12 156 ARG A CA 1
ATOM 1194 C C . ARG A 1 156 ? 0.519 -2.461 1.928 1.00 96.12 156 ARG A C 1
ATOM 1196 O O . ARG A 1 156 ? -0.406 -2.884 1.233 1.00 96.12 156 ARG A O 1
ATOM 1203 N N . ALA A 1 157 ? 0.466 -1.236 2.450 1.00 96.94 157 ALA A N 1
ATOM 1204 C CA . ALA A 1 157 ? -0.658 -0.335 2.221 1.00 96.94 157 ALA A CA 1
ATOM 1205 C C . ALA A 1 157 ? -0.749 0.087 0.750 1.00 96.94 157 ALA A C 1
ATOM 1207 O O . ALA A 1 157 ? 0.149 0.716 0.191 1.00 96.94 157 ALA A O 1
ATOM 1208 N N . HIS A 1 158 ? -1.871 -0.266 0.127 1.00 96.12 158 HIS A N 1
ATOM 1209 C CA . HIS A 1 158 ? -2.121 -0.003 -1.280 1.00 96.12 158 HIS A CA 1
ATOM 1210 C C . HIS A 1 158 ? -3.611 0.169 -1.564 1.00 96.12 158 HIS A C 1
ATOM 1212 O O . HIS A 1 158 ? -4.465 -0.203 -0.755 1.00 96.12 158 HIS A O 1
ATOM 1218 N N . VAL A 1 159 ? -3.900 0.676 -2.756 1.00 92.19 159 VAL A N 1
ATOM 1219 C CA . VAL A 1 159 ? -5.221 0.612 -3.388 1.00 92.19 159 VAL A CA 1
ATOM 1220 C C . VAL A 1 159 ? -5.087 -0.216 -4.653 1.00 92.19 159 VAL A C 1
ATOM 1222 O O . VAL A 1 159 ? -4.149 -0.007 -5.414 1.00 92.19 159 VAL A O 1
ATOM 1225 N N . THR A 1 160 ? -6.009 -1.145 -4.890 1.00 88.25 160 THR A N 1
ATOM 1226 C CA . THR A 1 160 ? -6.077 -1.861 -6.173 1.00 88.25 160 THR A CA 1
ATOM 1227 C C . THR A 1 160 ? -6.888 -1.040 -7.168 1.00 88.25 160 THR A C 1
ATOM 1229 O O . THR A 1 160 ? -8.044 -0.730 -6.886 1.00 88.25 160 THR A O 1
ATOM 1232 N N . LEU A 1 161 ? -6.290 -0.699 -8.312 1.00 83.06 161 LEU A N 1
ATOM 1233 C CA . LEU A 1 161 ? -6.965 0.015 -9.401 1.00 83.06 161 LEU A CA 1
ATOM 1234 C C . LEU A 1 161 ? -7.460 -0.945 -10.482 1.00 83.06 161 LEU A C 1
ATOM 1236 O O . LEU A 1 161 ? -8.601 -0.839 -10.924 1.00 83.06 161 LEU A O 1
ATOM 1240 N N . ALA A 1 162 ? -6.619 -1.902 -10.876 1.00 78.19 162 ALA A N 1
ATOM 1241 C CA . ALA A 1 162 ? -6.944 -2.868 -11.917 1.00 78.19 162 ALA A CA 1
ATOM 1242 C C . ALA A 1 162 ? -6.297 -4.229 -11.650 1.00 78.19 162 ALA A C 1
ATOM 1244 O O . ALA A 1 162 ? -5.261 -4.333 -10.987 1.00 78.19 162 ALA A O 1
ATOM 1245 N N . LEU A 1 163 ? -6.930 -5.269 -12.188 1.00 77.62 163 LEU A N 1
ATOM 1246 C CA . LEU A 1 163 ? -6.505 -6.661 -12.090 1.00 77.62 163 LEU A CA 1
ATOM 1247 C C . LEU A 1 163 ? -6.614 -7.310 -13.467 1.00 77.62 163 LEU A C 1
ATOM 1249 O O . LEU A 1 163 ? -7.594 -7.086 -14.182 1.00 77.62 163 LEU A O 1
ATOM 1253 N N . ALA A 1 164 ? -5.637 -8.142 -13.814 1.00 75.81 164 ALA A N 1
ATOM 1254 C CA . ALA A 1 164 ? -5.755 -9.044 -14.949 1.00 75.81 164 ALA A CA 1
ATOM 1255 C C . ALA A 1 164 ? -6.844 -10.114 -14.691 1.00 75.81 164 ALA A C 1
ATOM 1257 O O . ALA A 1 164 ? -7.220 -10.348 -13.533 1.00 75.81 164 ALA A O 1
ATOM 1258 N N . PRO A 1 165 ? -7.366 -10.780 -15.742 1.00 74.81 165 PRO A N 1
ATOM 1259 C CA . PRO A 1 165 ? -8.324 -11.871 -15.588 1.00 74.81 165 PRO A CA 1
ATOM 1260 C C . PRO A 1 165 ? -7.833 -12.929 -14.594 1.00 74.81 165 PRO A C 1
ATOM 1262 O O . PRO A 1 165 ? -6.656 -13.276 -14.577 1.00 74.81 165 PRO A O 1
ATOM 1265 N N . ASP A 1 166 ? -8.746 -13.409 -13.750 1.00 76.44 166 ASP A N 1
ATOM 1266 C CA . ASP A 1 166 ? -8.509 -14.446 -12.734 1.00 76.44 166 ASP A CA 1
ATOM 1267 C C . ASP A 1 166 ? -7.471 -14.111 -11.642 1.00 76.44 166 ASP A C 1
ATOM 1269 O O . ASP A 1 166 ? -7.200 -14.935 -10.765 1.00 76.44 166 ASP A O 1
ATOM 1273 N N . VAL A 1 167 ? -6.954 -12.878 -11.608 1.00 79.12 167 VAL A N 1
ATOM 1274 C CA . VAL A 1 167 ? -6.090 -12.391 -10.527 1.00 79.12 167 VAL A CA 1
ATOM 1275 C C . VAL A 1 167 ? -6.937 -11.922 -9.344 1.00 79.12 167 VAL A C 1
ATOM 1277 O O . VAL A 1 167 ? -7.868 -11.126 -9.475 1.00 79.12 167 VAL A O 1
ATOM 1280 N N . SER A 1 168 ? -6.602 -12.410 -8.149 1.00 85.81 168 SER A N 1
ATOM 1281 C CA . SER A 1 168 ? -7.251 -11.992 -6.904 1.00 85.81 168 SER A CA 1
ATOM 1282 C C . SER A 1 168 ? -6.738 -10.618 -6.440 1.00 85.81 168 SER A C 1
ATOM 1284 O O . SER A 1 168 ? -5.530 -10.392 -6.488 1.00 85.81 168 SER A O 1
ATOM 1286 N N . PRO A 1 169 ? -7.589 -9.732 -5.879 1.00 86.06 169 PRO A N 1
ATOM 1287 C CA . PRO A 1 169 ? -7.163 -8.425 -5.360 1.00 86.06 169 PRO A CA 1
ATOM 1288 C C . PRO A 1 169 ? -6.033 -8.473 -4.321 1.00 86.06 169 PRO A C 1
ATOM 1290 O O . PRO A 1 169 ? -5.299 -7.505 -4.154 1.00 86.06 169 PRO A O 1
ATOM 1293 N N . VAL A 1 170 ? -5.877 -9.597 -3.607 1.00 90.00 170 VAL A N 1
ATOM 1294 C CA . VAL A 1 170 ? -4.794 -9.772 -2.624 1.00 90.00 170 VAL A CA 1
ATOM 1295 C C . VAL A 1 170 ? -3.405 -9.697 -3.265 1.00 90.00 170 VAL A C 1
ATOM 1297 O O . VAL A 1 170 ? -2.458 -9.280 -2.591 1.00 90.00 170 VAL A O 1
ATOM 1300 N N . GLU A 1 171 ? -3.295 -10.057 -4.549 1.00 90.94 171 GLU A N 1
ATOM 1301 C CA . GLU A 1 171 ? -2.039 -10.062 -5.300 1.00 90.94 171 GLU A CA 1
ATOM 1302 C C . GLU A 1 171 ? -1.451 -8.659 -5.426 1.00 90.94 171 GLU A C 1
ATOM 1304 O O . GLU A 1 171 ? -0.237 -8.530 -5.359 1.00 90.94 171 GLU A O 1
ATOM 1309 N N . THR A 1 172 ? -2.268 -7.602 -5.486 1.00 92.81 172 THR A N 1
ATOM 1310 C CA . THR A 1 172 ? -1.769 -6.218 -5.568 1.00 92.81 172 THR A CA 1
ATOM 1311 C C . THR A 1 172 ? -0.909 -5.870 -4.354 1.00 92.81 172 THR A C 1
ATOM 1313 O O . THR A 1 172 ? 0.160 -5.275 -4.472 1.00 92.81 172 THR A O 1
ATOM 1316 N N . GLY A 1 173 ? -1.328 -6.308 -3.164 1.00 94.94 173 GLY A N 1
ATOM 1317 C CA . GLY A 1 173 ? -0.538 -6.133 -1.949 1.00 94.94 173 GLY A CA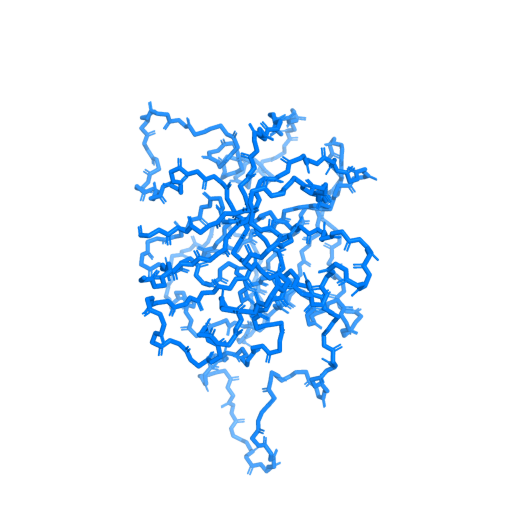 1
ATOM 1318 C C . GLY A 1 173 ? 0.716 -7.003 -1.921 1.00 94.94 173 GLY A C 1
ATOM 1319 O O . GLY A 1 173 ? 1.724 -6.581 -1.371 1.00 94.94 173 GLY A O 1
ATOM 1320 N N . LEU A 1 174 ? 0.670 -8.208 -2.495 1.00 94.00 174 LEU A N 1
ATOM 1321 C CA . LEU A 1 174 ? 1.846 -9.081 -2.579 1.00 94.00 174 LEU A CA 1
ATOM 1322 C C . LEU A 1 174 ? 2.863 -8.561 -3.606 1.00 94.00 174 LEU A C 1
ATOM 1324 O O . LEU A 1 174 ? 4.063 -8.655 -3.370 1.00 94.00 174 LEU A O 1
ATOM 1328 N N . ASP A 1 175 ? 2.400 -7.970 -4.705 1.00 93.75 175 ASP A N 1
ATOM 1329 C CA . ASP A 1 175 ? 3.235 -7.289 -5.694 1.00 93.75 175 ASP A CA 1
ATOM 1330 C C . ASP A 1 175 ? 3.932 -6.070 -5.082 1.00 93.75 175 ASP A C 1
ATOM 1332 O O . ASP A 1 175 ? 5.143 -5.920 -5.241 1.00 93.75 175 ASP A O 1
ATOM 1336 N N . LEU A 1 176 ? 3.225 -5.272 -4.272 1.00 96.25 176 LEU A N 1
ATOM 1337 C CA . LEU A 1 176 ? 3.863 -4.186 -3.525 1.00 96.25 176 LEU A CA 1
ATOM 1338 C C . LEU A 1 176 ? 4.954 -4.699 -2.574 1.00 96.25 176 LEU A C 1
ATOM 1340 O O . LEU A 1 176 ? 6.030 -4.112 -2.503 1.00 96.25 176 LEU A O 1
ATOM 1344 N N . LEU A 1 177 ? 4.719 -5.813 -1.876 1.00 94.62 177 LEU A N 1
ATOM 1345 C CA . LEU A 1 177 ? 5.737 -6.407 -1.004 1.00 94.62 177 LEU A CA 1
ATOM 1346 C C . LEU A 1 177 ? 6.982 -6.874 -1.772 1.00 94.62 177 LEU A C 1
ATOM 1348 O O . LEU A 1 177 ? 8.079 -6.797 -1.230 1.00 94.62 177 LEU A O 1
ATOM 1352 N N . ARG A 1 178 ? 6.843 -7.315 -3.028 1.00 92.19 178 ARG A N 1
ATOM 1353 C CA . ARG A 1 178 ? 7.988 -7.674 -3.889 1.00 92.19 178 ARG A CA 1
ATOM 1354 C C . ARG A 1 178 ? 8.827 -6.458 -4.253 1.00 92.19 178 ARG A C 1
ATOM 1356 O O . ARG A 1 178 ? 10.050 -6.545 -4.263 1.00 92.19 178 ARG A O 1
ATOM 1363 N N . ILE A 1 179 ? 8.169 -5.334 -4.519 1.00 93.56 179 ILE A N 1
ATOM 1364 C CA . ILE A 1 179 ? 8.840 -4.053 -4.753 1.00 93.56 179 ILE A CA 1
ATOM 1365 C C . ILE A 1 179 ? 9.572 -3.608 -3.482 1.00 93.56 179 ILE A C 1
ATOM 1367 O O . ILE A 1 179 ? 10.732 -3.217 -3.560 1.00 93.56 179 ILE A O 1
ATOM 1371 N N . VAL A 1 180 ? 8.932 -3.723 -2.313 1.00 94.19 180 VAL A N 1
ATOM 1372 C CA . VAL A 1 180 ? 9.550 -3.399 -1.015 1.00 94.19 180 VAL A CA 1
ATOM 1373 C C . VAL A 1 180 ? 10.759 -4.293 -0.731 1.00 94.19 180 VAL A C 1
ATOM 1375 O O . VAL A 1 180 ? 11.795 -3.777 -0.330 1.00 94.19 180 VAL A O 1
ATOM 1378 N N . ASP A 1 181 ? 10.667 -5.603 -0.975 1.00 90.50 181 ASP A N 1
ATOM 1379 C CA . ASP A 1 181 ? 11.802 -6.524 -0.809 1.00 90.50 181 ASP A CA 1
ATOM 1380 C C . ASP A 1 181 ? 12.982 -6.140 -1.710 1.00 90.50 181 ASP A C 1
ATOM 1382 O O . ASP A 1 181 ? 14.128 -6.142 -1.261 1.00 90.50 181 ASP A O 1
ATOM 1386 N N . ALA A 1 182 ? 12.713 -5.773 -2.967 1.00 88.69 182 ALA A N 1
ATOM 1387 C CA . ALA A 1 182 ? 13.749 -5.299 -3.879 1.00 88.69 182 ALA A CA 1
ATOM 1388 C C . ALA A 1 182 ? 14.384 -3.984 -3.385 1.00 88.69 182 ALA A C 1
ATOM 1390 O O . ALA A 1 182 ? 15.605 -3.859 -3.372 1.00 88.69 182 ALA A O 1
ATOM 1391 N N . GLU A 1 183 ? 13.584 -3.022 -2.918 1.00 90.50 183 GLU A N 1
ATOM 1392 C CA . GLU A 1 183 ? 14.080 -1.752 -2.365 1.00 90.50 183 GLU A CA 1
ATOM 1393 C C . GLU A 1 183 ? 14.953 -1.945 -1.121 1.00 90.50 183 GLU A C 1
ATOM 1395 O O . GLU A 1 183 ? 16.009 -1.321 -1.018 1.00 90.50 183 GLU A O 1
ATOM 1400 N N . LEU A 1 184 ? 14.533 -2.818 -0.204 1.00 88.94 184 LEU A N 1
ATOM 1401 C CA . LEU A 1 184 ? 15.283 -3.169 1.005 1.00 88.94 184 LEU A CA 1
ATOM 1402 C C . LEU A 1 184 ? 16.610 -3.860 0.669 1.00 88.94 184 LEU A C 1
ATOM 1404 O O . LEU A 1 184 ? 17.639 -3.556 1.260 1.00 88.94 184 LEU A O 1
ATOM 1408 N N . ALA A 1 185 ? 16.628 -4.686 -0.378 1.00 85.81 185 ALA A N 1
ATOM 1409 C CA . ALA A 1 185 ? 17.851 -5.271 -0.923 1.00 85.81 185 ALA A CA 1
ATOM 1410 C C . ALA A 1 185 ? 18.731 -4.269 -1.707 1.00 85.81 185 ALA A C 1
ATOM 1412 O O . ALA A 1 185 ? 19.647 -4.690 -2.417 1.00 85.81 185 ALA A O 1
ATOM 1413 N N . TYR A 1 186 ? 18.454 -2.961 -1.623 1.00 84.62 186 TYR A N 1
ATOM 1414 C CA . TYR A 1 186 ? 19.110 -1.893 -2.389 1.00 84.62 186 TYR A CA 1
ATOM 1415 C C . TYR A 1 186 ? 19.016 -2.075 -3.916 1.00 84.62 186 TYR A C 1
ATOM 1417 O O . TYR A 1 186 ? 19.811 -1.523 -4.675 1.00 84.62 186 TYR A O 1
ATOM 1425 N N . GLN A 1 187 ? 18.012 -2.821 -4.383 1.00 85.75 187 GLN A N 1
ATOM 1426 C CA . GLN A 1 187 ? 17.664 -3.021 -5.790 1.00 85.75 187 GLN A CA 1
ATOM 1427 C C . GLN A 1 187 ? 16.472 -2.130 -6.147 1.00 85.75 187 GLN A C 1
ATOM 1429 O O . GLN A 1 187 ? 15.394 -2.598 -6.514 1.00 85.75 187 GLN A O 1
ATOM 1434 N N . THR A 1 188 ? 16.661 -0.815 -6.029 1.00 83.94 188 THR A N 1
ATOM 1435 C CA . THR A 1 188 ? 15.598 0.174 -6.262 1.00 83.94 188 THR A CA 1
ATOM 1436 C C . THR A 1 188 ? 15.095 0.190 -7.708 1.00 83.94 188 THR A C 1
ATOM 1438 O O . THR A 1 188 ? 13.986 0.654 -7.947 1.00 83.94 188 THR A O 1
ATOM 1441 N N . GLY A 1 189 ? 15.833 -0.386 -8.659 1.00 87.06 189 GLY A N 1
ATOM 1442 C CA . GLY A 1 189 ? 15.426 -0.533 -10.057 1.00 87.06 189 GLY A CA 1
ATOM 1443 C C . GLY A 1 189 ? 16.054 0.500 -10.992 1.00 87.06 189 GLY A C 1
ATOM 1444 O O . GLY A 1 189 ? 16.657 1.478 -10.556 1.00 87.06 189 GLY A O 1
ATOM 1445 N N . ASP A 1 190 ? 15.907 0.264 -12.293 1.00 85.94 190 ASP A N 1
ATOM 1446 C CA . ASP A 1 190 ? 16.471 1.109 -13.345 1.00 85.94 190 ASP A CA 1
ATOM 1447 C C . ASP A 1 190 ? 15.532 2.280 -13.632 1.00 85.94 190 ASP A C 1
ATOM 1449 O O . ASP A 1 190 ? 14.353 2.072 -13.922 1.00 85.94 190 ASP A O 1
ATOM 1453 N N . HIS A 1 191 ? 16.036 3.511 -13.603 1.00 86.25 191 HIS A N 1
ATOM 1454 C CA . HIS A 1 191 ? 15.257 4.668 -14.034 1.00 86.25 191 HIS A CA 1
ATOM 1455 C C . HIS A 1 191 ? 14.983 4.591 -15.546 1.00 86.25 191 HIS A C 1
ATOM 1457 O O . HIS A 1 191 ? 15.913 4.506 -16.347 1.00 86.25 191 HIS A O 1
ATOM 1463 N N . MET A 1 192 ? 13.708 4.640 -15.933 1.00 79.75 192 MET A N 1
ATOM 1464 C CA . MET A 1 192 ? 13.260 4.475 -17.319 1.00 79.75 192 MET A CA 1
ATOM 1465 C C . MET A 1 192 ? 12.904 5.809 -17.973 1.00 79.75 192 MET A C 1
ATOM 1467 O O . MET A 1 192 ? 13.260 6.033 -19.126 1.00 79.75 192 MET A O 1
ATOM 1471 N N . ALA A 1 193 ? 12.190 6.681 -17.258 1.00 77.25 193 ALA A N 1
ATOM 1472 C CA . ALA A 1 193 ? 11.704 7.947 -17.798 1.00 77.25 193 ALA A CA 1
ATOM 1473 C C . ALA A 1 193 ? 11.383 8.948 -16.684 1.00 77.25 193 ALA A C 1
ATOM 1475 O O . ALA A 1 193 ? 10.926 8.562 -15.609 1.00 77.25 193 ALA A O 1
ATOM 1476 N N . ILE A 1 194 ? 11.555 10.236 -16.982 1.00 79.19 194 ILE A N 1
ATOM 1477 C CA . ILE A 1 194 ? 10.980 11.329 -16.191 1.00 79.19 194 ILE A CA 1
ATOM 1478 C C . ILE A 1 194 ? 9.629 11.668 -16.813 1.00 79.19 194 ILE A C 1
ATOM 1480 O O . ILE A 1 194 ? 9.521 11.791 -18.033 1.00 79.19 194 ILE A O 1
ATOM 1484 N N . VAL A 1 195 ? 8.607 11.812 -15.980 1.00 78.06 195 VAL A N 1
ATOM 1485 C CA . VAL A 1 195 ? 7.239 12.131 -16.391 1.00 78.06 195 VAL A CA 1
ATOM 1486 C C . VAL A 1 195 ? 6.764 13.380 -15.643 1.00 78.06 195 VAL A C 1
ATOM 1488 O O . VAL A 1 195 ? 7.301 13.680 -14.577 1.00 78.06 195 VAL A O 1
ATOM 1491 N N . PRO A 1 196 ? 5.783 14.154 -16.136 1.00 76.88 196 PRO A N 1
ATOM 1492 C CA . PRO A 1 196 ? 5.274 15.281 -15.371 1.00 76.88 196 PRO A CA 1
ATOM 1493 C C . PRO A 1 196 ? 4.757 14.812 -14.004 1.00 76.88 196 PRO A C 1
ATOM 1495 O O . PRO A 1 196 ? 3.861 13.973 -13.917 1.00 76.88 196 PRO A O 1
ATOM 1498 N N . GLY A 1 197 ? 5.346 15.355 -12.937 1.00 77.00 197 GLY A N 1
ATOM 1499 C CA . GLY A 1 197 ? 4.995 15.037 -11.554 1.00 77.00 197 GLY A CA 1
ATOM 1500 C C . GLY A 1 197 ? 5.645 13.775 -10.980 1.00 77.00 197 GLY A C 1
ATOM 1501 O O . GLY A 1 197 ? 5.240 13.360 -9.889 1.00 77.00 197 GLY A O 1
ATOM 1502 N N . GLY A 1 198 ? 6.616 13.157 -11.662 1.00 84.94 198 GLY A N 1
ATOM 1503 C CA . GLY A 1 198 ? 7.325 12.005 -11.115 1.00 84.94 198 GLY A CA 1
ATOM 1504 C C . GLY A 1 198 ? 8.383 11.370 -12.015 1.00 84.94 198 GLY A C 1
ATOM 1505 O O . GLY A 1 198 ? 8.804 11.896 -13.044 1.00 84.94 198 GLY A O 1
ATOM 1506 N N . SER A 1 199 ? 8.788 10.160 -11.641 1.00 82.81 199 SER A N 1
ATOM 1507 C CA . SER A 1 199 ? 9.700 9.334 -12.433 1.00 82.81 199 SER A CA 1
ATOM 1508 C C . SER A 1 199 ? 9.251 7.880 -12.460 1.00 82.81 199 SER A C 1
ATOM 1510 O O . SER A 1 199 ? 8.688 7.361 -11.497 1.00 82.81 199 SER A O 1
ATOM 1512 N N . VAL A 1 200 ? 9.484 7.220 -13.590 1.00 83.88 200 VAL A N 1
ATOM 1513 C CA . VAL A 1 200 ? 9.194 5.801 -13.772 1.00 83.88 200 VAL A CA 1
ATOM 1514 C C . VAL A 1 200 ? 10.489 5.023 -13.661 1.00 83.88 200 VAL A C 1
ATOM 1516 O O . VAL A 1 200 ? 11.447 5.277 -14.395 1.00 83.88 200 VAL A O 1
ATOM 1519 N N . ARG A 1 201 ? 10.493 4.013 -12.798 1.00 89.25 201 ARG A N 1
ATOM 1520 C CA . ARG A 1 201 ? 11.575 3.038 -12.679 1.00 89.25 201 ARG A CA 1
ATOM 1521 C C . ARG A 1 201 ? 11.073 1.622 -12.892 1.00 89.25 201 ARG A C 1
ATOM 1523 O O . ARG A 1 201 ? 9.919 1.295 -12.616 1.00 89.25 201 ARG A O 1
ATOM 1530 N N . ARG A 1 202 ? 11.962 0.770 -13.381 1.00 87.88 202 ARG A N 1
ATOM 1531 C CA . ARG A 1 202 ? 11.729 -0.649 -13.619 1.00 87.88 202 ARG A CA 1
ATOM 1532 C C . ARG A 1 202 ? 12.440 -1.461 -12.549 1.00 87.88 202 ARG A C 1
ATOM 1534 O O . ARG A 1 202 ? 13.664 -1.462 -12.464 1.00 87.88 202 ARG A O 1
ATOM 1541 N N . VAL A 1 203 ? 11.668 -2.187 -11.758 1.00 89.75 203 VAL A N 1
ATOM 1542 C CA . VAL A 1 203 ? 12.152 -3.046 -10.678 1.00 89.75 203 VAL A CA 1
ATOM 1543 C C . VAL A 1 203 ? 12.161 -4.488 -11.162 1.00 89.75 203 VAL A C 1
ATOM 1545 O O . VAL A 1 203 ? 11.176 -4.968 -11.724 1.00 89.75 203 VAL A O 1
ATOM 1548 N N . THR A 1 204 ? 13.270 -5.189 -10.940 1.00 87.56 204 THR A N 1
ATOM 1549 C CA . THR A 1 204 ? 13.353 -6.630 -11.204 1.00 87.56 204 THR A CA 1
ATOM 1550 C C . THR A 1 204 ? 12.929 -7.378 -9.951 1.00 87.56 204 THR A C 1
ATOM 1552 O O . THR A 1 204 ? 13.554 -7.230 -8.904 1.00 87.56 204 THR A O 1
ATOM 1555 N N . VAL A 1 205 ? 11.883 -8.193 -10.052 1.00 86.00 205 VAL A N 1
ATOM 1556 C CA . VAL A 1 205 ? 11.352 -8.968 -8.926 1.00 86.00 205 VAL A CA 1
ATOM 1557 C C . VAL A 1 205 ? 11.324 -10.452 -9.254 1.00 86.00 205 VAL A C 1
ATOM 1559 O O . VAL A 1 205 ? 11.294 -10.856 -10.419 1.00 86.00 205 VAL A O 1
ATOM 1562 N N . ARG A 1 206 ? 11.320 -11.294 -8.218 1.00 82.12 206 ARG A N 1
ATOM 1563 C CA . ARG A 1 206 ? 11.100 -12.734 -8.392 1.00 82.12 206 ARG A CA 1
ATOM 1564 C C . ARG A 1 206 ? 9.706 -12.985 -8.946 1.00 82.12 206 ARG A C 1
ATOM 1566 O O . ARG A 1 206 ? 8.730 -12.453 -8.417 1.00 82.12 206 ARG A O 1
ATOM 1573 N N . ARG A 1 207 ? 9.627 -13.844 -9.962 1.00 81.25 207 ARG A N 1
ATOM 1574 C CA . ARG A 1 207 ? 8.384 -14.204 -10.637 1.00 81.25 207 ARG A CA 1
ATOM 1575 C C . ARG A 1 207 ? 7.404 -14.853 -9.655 1.00 81.25 207 ARG A C 1
ATOM 1577 O O . ARG A 1 207 ? 7.718 -15.899 -9.072 1.00 81.25 207 ARG A O 1
ATOM 1584 N N . PRO A 1 208 ? 6.214 -14.269 -9.485 1.00 79.56 208 PRO A N 1
ATOM 1585 C CA . PRO A 1 208 ? 5.154 -14.873 -8.690 1.00 79.56 208 PRO A CA 1
ATOM 1586 C C . PRO A 1 208 ? 4.646 -16.167 -9.309 1.00 79.56 208 PRO A C 1
ATOM 1588 O O . PRO A 1 208 ? 4.579 -16.303 -10.527 1.00 79.56 208 PRO A O 1
ATOM 1591 N N . ALA A 1 209 ? 4.205 -17.101 -8.468 1.00 75.88 209 ALA A N 1
ATOM 1592 C CA . ALA A 1 209 ? 3.576 -18.336 -8.945 1.00 75.88 209 ALA A CA 1
ATOM 1593 C C . ALA A 1 209 ? 2.253 -18.078 -9.701 1.00 75.88 209 ALA A C 1
ATOM 1595 O O . ALA A 1 209 ? 1.786 -18.927 -10.449 1.00 75.88 209 ALA A O 1
ATOM 1596 N N . THR A 1 210 ? 1.651 -16.905 -9.486 1.00 72.44 210 THR A N 1
ATOM 1597 C CA . THR A 1 210 ? 0.432 -16.418 -10.144 1.00 72.44 210 THR A CA 1
ATOM 1598 C C . THR A 1 210 ? 0.709 -15.736 -11.486 1.00 72.44 210 THR A C 1
ATOM 1600 O O . THR A 1 210 ? -0.228 -15.289 -12.145 1.00 72.44 210 THR A O 1
ATOM 1603 N N . SER A 1 211 ? 1.974 -15.626 -11.910 1.00 71.44 211 SER A N 1
ATOM 1604 C CA . SER A 1 211 ? 2.310 -15.091 -13.230 1.00 71.44 211 SER A CA 1
ATOM 1605 C C . SER A 1 211 ? 1.883 -16.046 -14.346 1.00 71.44 211 SER A C 1
ATOM 1607 O O . SER A 1 211 ? 2.065 -17.258 -14.215 1.00 71.44 211 SER A O 1
ATOM 1609 N N . PRO A 1 212 ? 1.375 -15.526 -15.476 1.00 67.69 212 PRO A N 1
ATOM 1610 C CA . PRO A 1 212 ? 1.086 -16.351 -16.643 1.00 67.69 212 PRO A CA 1
ATOM 1611 C C . PRO A 1 212 ? 2.363 -17.038 -17.168 1.00 67.69 212 PRO A C 1
ATOM 1613 O O . PRO A 1 212 ? 3.425 -16.423 -17.255 1.00 67.69 212 PRO A O 1
ATOM 1616 N N . THR A 1 213 ? 2.259 -18.324 -17.520 1.00 57.72 213 THR A N 1
ATOM 1617 C CA . THR A 1 213 ? 3.390 -19.225 -17.835 1.00 57.72 213 THR A CA 1
ATOM 1618 C C . THR A 1 213 ? 3.694 -19.395 -19.332 1.00 57.72 213 THR A C 1
ATOM 1620 O O . THR A 1 213 ? 4.535 -20.216 -19.694 1.00 57.72 213 THR A O 1
ATOM 1623 N N . SER A 1 214 ? 3.029 -18.679 -20.245 1.00 53.31 214 SER A N 1
ATOM 1624 C CA . SER A 1 214 ? 3.105 -18.962 -21.692 1.00 53.31 214 SER A CA 1
ATOM 1625 C C . SER A 1 214 ? 2.958 -17.722 -22.587 1.00 53.31 214 SER A C 1
ATOM 1627 O O . SER A 1 214 ? 2.522 -16.676 -22.103 1.00 53.31 214 SER A O 1
ATOM 1629 N N . PRO A 1 215 ? 3.378 -17.807 -23.871 1.00 40.88 215 PRO A N 1
ATOM 1630 C CA . PRO A 1 215 ? 3.943 -16.709 -24.646 1.00 40.88 215 PRO A CA 1
ATOM 1631 C C . PRO A 1 215 ? 2.843 -15.857 -25.271 1.00 40.88 215 PRO A C 1
ATOM 1633 O O . PRO A 1 215 ? 2.685 -15.803 -26.488 1.00 40.88 215 PRO A O 1
ATOM 1636 N N . VAL A 1 216 ? 2.074 -15.147 -24.452 1.00 39.09 216 VAL A N 1
ATOM 1637 C CA . VAL A 1 216 ? 1.529 -13.885 -24.945 1.00 39.09 216 VAL A CA 1
ATOM 1638 C C . VAL A 1 216 ? 2.762 -13.028 -25.141 1.00 39.09 216 VAL A C 1
ATOM 1640 O O . VAL A 1 216 ? 3.373 -12.646 -24.147 1.00 39.09 216 VAL A O 1
ATOM 1643 N N . ALA A 1 217 ? 3.208 -12.856 -26.391 1.00 38.38 217 ALA A N 1
ATOM 1644 C CA . ALA A 1 217 ? 4.304 -11.953 -26.706 1.00 38.38 217 ALA A CA 1
ATOM 1645 C C . ALA A 1 217 ? 3.998 -10.643 -25.973 1.00 38.38 217 ALA A C 1
ATOM 1647 O O . ALA A 1 217 ? 3.012 -9.984 -26.321 1.00 38.38 217 ALA A O 1
ATOM 1648 N N . PRO A 1 218 ? 4.749 -10.299 -24.910 1.00 40.22 218 PRO A N 1
ATOM 1649 C CA . PRO A 1 218 ? 4.550 -9.015 -24.281 1.00 40.22 218 PRO A CA 1
ATOM 1650 C C . PRO A 1 218 ? 4.811 -7.976 -25.378 1.00 40.22 218 PRO A C 1
ATOM 1652 O O . PRO A 1 218 ? 5.681 -8.224 -26.228 1.00 40.22 218 PRO A O 1
ATOM 1655 N N . PRO A 1 219 ? 4.146 -6.808 -25.388 1.00 39.16 219 PRO A N 1
ATOM 1656 C CA . PRO A 1 219 ? 4.780 -5.658 -26.027 1.00 39.16 219 PRO A CA 1
ATOM 1657 C C . PRO A 1 219 ? 6.202 -5.624 -25.461 1.00 39.16 219 PRO A C 1
ATOM 1659 O O . PRO A 1 219 ? 6.336 -5.719 -24.246 1.00 39.16 219 PRO A O 1
ATOM 1662 N N . GLN A 1 220 ? 7.229 -5.703 -26.316 1.00 42.31 220 GLN A N 1
ATOM 1663 C CA . GLN A 1 220 ? 8.576 -6.168 -25.955 1.00 42.31 220 GLN A CA 1
ATOM 1664 C C . GLN A 1 220 ? 9.207 -5.365 -24.805 1.00 42.31 220 GLN A C 1
ATOM 1666 O O . GLN A 1 220 ? 10.016 -4.467 -25.007 1.00 42.31 220 GLN A O 1
ATOM 1671 N N . LEU A 1 221 ? 8.862 -5.721 -23.573 1.00 48.56 221 LEU A N 1
ATOM 1672 C CA . LEU A 1 221 ? 9.234 -5.011 -22.359 1.00 48.56 221 LEU A CA 1
ATOM 1673 C C . LEU A 1 221 ? 10.474 -5.666 -21.733 1.00 48.56 221 LEU A C 1
ATOM 1675 O O . LEU A 1 221 ? 10.540 -5.883 -20.533 1.00 48.56 221 LEU A O 1
ATOM 1679 N N . GLY A 1 222 ? 11.456 -6.014 -22.570 1.00 47.81 222 GLY A N 1
ATOM 1680 C CA . GLY A 1 222 ? 12.716 -6.645 -22.170 1.00 47.81 222 GLY A CA 1
ATOM 1681 C C . GLY A 1 222 ? 12.593 -8.098 -21.684 1.00 47.81 222 GLY A C 1
ATOM 1682 O O . GLY A 1 222 ? 11.625 -8.509 -21.050 1.00 47.81 222 GLY A O 1
ATOM 1683 N N . THR A 1 223 ? 13.608 -8.910 -21.969 1.00 54.06 223 THR A N 1
ATOM 1684 C CA . THR A 1 223 ? 13.713 -10.278 -21.441 1.00 54.06 223 THR A CA 1
ATOM 1685 C C . THR A 1 223 ? 14.400 -10.255 -20.077 1.00 54.06 223 THR A C 1
ATOM 1687 O O . THR A 1 223 ? 15.561 -9.858 -19.981 1.00 54.06 223 THR A O 1
ATOM 1690 N N . THR A 1 224 ? 13.706 -10.690 -19.025 1.00 63.16 224 THR A N 1
ATOM 1691 C CA . THR A 1 224 ? 14.300 -10.918 -17.695 1.00 63.16 224 THR A CA 1
ATOM 1692 C C . THR A 1 224 ? 15.029 -12.256 -17.627 1.00 63.16 224 THR A C 1
ATOM 1694 O O . THR A 1 224 ? 14.756 -13.172 -18.407 1.00 63.16 224 THR A O 1
ATOM 1697 N N . ALA A 1 225 ? 15.938 -12.393 -16.657 1.00 69.06 225 ALA A N 1
ATOM 1698 C CA . ALA A 1 225 ? 16.510 -13.689 -16.309 1.00 69.06 225 ALA A CA 1
ATOM 1699 C C . ALA A 1 225 ? 15.400 -14.705 -15.941 1.00 69.06 225 ALA A C 1
ATOM 1701 O O . ALA A 1 225 ? 14.355 -14.312 -15.406 1.00 69.06 225 ALA A O 1
ATOM 1702 N N . PRO A 1 226 ? 15.601 -16.014 -16.191 1.00 69.88 226 PRO A N 1
ATOM 1703 C CA . PRO A 1 226 ? 14.652 -17.050 -15.789 1.00 69.88 226 PRO A CA 1
ATOM 1704 C C . PRO A 1 226 ? 14.278 -16.934 -14.305 1.00 69.88 226 PRO A C 1
ATOM 1706 O O . PRO A 1 226 ? 15.145 -16.755 -13.455 1.00 69.88 226 PRO A O 1
ATOM 1709 N N . GLY A 1 227 ? 12.982 -17.012 -13.994 1.00 75.81 227 GLY A N 1
ATOM 1710 C CA . GLY A 1 227 ? 12.481 -16.870 -12.620 1.00 75.81 227 GLY A CA 1
ATOM 1711 C C . GLY A 1 227 ? 12.279 -15.436 -12.130 1.00 75.81 227 GLY A C 1
ATOM 1712 O O . GLY A 1 227 ? 11.842 -15.252 -10.995 1.00 75.81 227 GLY A O 1
ATOM 1713 N N . TYR A 1 228 ? 12.533 -14.432 -12.969 1.00 81.06 228 TYR A N 1
ATOM 1714 C CA . TYR A 1 228 ? 12.275 -13.026 -12.665 1.00 81.06 228 TYR A CA 1
ATOM 1715 C C . TYR A 1 228 ? 11.238 -12.429 -13.623 1.00 81.06 228 TYR A C 1
ATOM 1717 O O . TYR A 1 228 ? 10.870 -13.030 -14.640 1.00 81.06 228 TYR A O 1
ATOM 1725 N N . GLU A 1 229 ? 10.722 -11.263 -13.252 1.00 83.12 229 GLU A N 1
ATOM 1726 C CA . GLU A 1 229 ? 9.867 -10.409 -14.072 1.00 83.12 229 GLU A CA 1
ATOM 1727 C C . GLU A 1 229 ? 10.103 -8.932 -13.728 1.00 83.12 229 GLU A C 1
ATOM 1729 O O . GLU A 1 229 ? 10.684 -8.608 -12.689 1.00 83.12 229 GLU A O 1
ATOM 1734 N N . TYR A 1 230 ? 9.660 -8.038 -14.611 1.00 83.38 230 TYR A N 1
ATOM 1735 C CA . TYR A 1 230 ? 9.710 -6.602 -14.368 1.00 83.38 230 TYR A CA 1
ATOM 1736 C C . TYR A 1 230 ? 8.390 -6.095 -13.791 1.00 83.38 230 TYR A C 1
ATOM 1738 O O . TYR A 1 230 ? 7.309 -6.460 -14.255 1.00 83.38 230 TYR A O 1
ATOM 1746 N N . MET A 1 231 ? 8.502 -5.199 -12.819 1.00 88.06 231 MET A N 1
ATOM 1747 C CA . MET A 1 231 ? 7.431 -4.313 -12.377 1.00 88.06 231 MET A CA 1
ATOM 1748 C C . MET A 1 231 ? 7.850 -2.871 -12.635 1.00 88.06 231 MET A C 1
ATOM 1750 O O . MET A 1 231 ? 9.033 -2.538 -12.572 1.00 88.06 231 MET A O 1
ATOM 1754 N N . TYR A 1 232 ? 6.883 -2.008 -12.906 1.00 86.69 232 TYR A N 1
ATOM 1755 C CA . TYR A 1 232 ? 7.113 -0.585 -13.127 1.00 86.69 232 TYR A CA 1
ATOM 1756 C C . TYR A 1 232 ? 6.570 0.173 -11.939 1.00 86.69 232 TYR A C 1
ATOM 1758 O O . TYR A 1 232 ? 5.454 -0.097 -11.502 1.00 86.69 232 TYR A O 1
ATOM 1766 N N . VAL A 1 233 ? 7.350 1.108 -11.418 1.00 91.56 233 VAL A N 1
ATOM 1767 C CA . VAL A 1 233 ? 6.934 1.985 -10.330 1.00 91.56 233 VAL A CA 1
ATOM 1768 C C . VAL A 1 233 ? 7.001 3.412 -10.831 1.00 91.56 233 VAL A C 1
ATOM 1770 O O . VAL A 1 233 ? 8.047 3.848 -11.306 1.00 91.56 233 VAL A O 1
ATOM 1773 N N . LEU A 1 234 ? 5.877 4.114 -10.742 1.00 89.81 234 LEU A N 1
ATOM 1774 C CA . LEU A 1 234 ? 5.825 5.562 -10.855 1.00 89.81 234 LEU A CA 1
ATOM 1775 C C . LEU A 1 234 ? 5.988 6.136 -9.451 1.00 89.81 234 LEU A C 1
ATOM 1777 O O . LEU A 1 234 ? 5.076 6.004 -8.634 1.00 89.81 234 LEU A O 1
ATOM 1781 N N . ASP A 1 235 ? 7.114 6.780 -9.179 1.00 88.44 235 ASP A N 1
ATOM 1782 C CA . ASP A 1 235 ? 7.312 7.562 -7.963 1.00 88.44 235 ASP A CA 1
ATOM 1783 C C . ASP A 1 235 ? 6.880 9.007 -8.227 1.00 88.44 235 ASP A C 1
ATOM 1785 O O . ASP A 1 235 ? 7.302 9.611 -9.213 1.00 88.44 235 ASP A O 1
ATOM 1789 N N . LEU A 1 236 ? 6.030 9.562 -7.361 1.00 87.75 236 LEU A N 1
ATOM 1790 C CA . LEU A 1 236 ? 5.608 10.959 -7.469 1.00 87.75 236 LEU A CA 1
ATOM 1791 C C . LEU A 1 236 ? 6.671 11.888 -6.877 1.00 87.75 236 LEU A C 1
ATOM 1793 O O . LEU A 1 236 ? 7.179 11.625 -5.786 1.00 87.75 236 LEU A O 1
ATOM 1797 N N . ASP A 1 237 ? 6.918 13.021 -7.534 1.00 83.75 237 ASP A N 1
ATOM 1798 C CA . ASP A 1 237 ? 7.821 14.065 -7.026 1.00 83.75 237 ASP A CA 1
ATOM 1799 C C . ASP A 1 237 ? 7.322 14.632 -5.690 1.00 83.75 237 ASP A C 1
ATOM 1801 O O . ASP A 1 237 ? 8.099 14.958 -4.790 1.00 83.75 237 ASP A O 1
ATOM 1805 N N . GLN A 1 238 ? 5.996 14.743 -5.556 1.00 85.44 238 GLN A N 1
ATOM 1806 C CA . GLN A 1 238 ? 5.327 15.201 -4.346 1.00 85.44 238 GLN A CA 1
ATOM 1807 C C . GLN A 1 238 ? 4.222 14.221 -3.937 1.00 85.44 238 GLN A C 1
ATOM 1809 O O . GLN A 1 238 ? 3.280 14.003 -4.705 1.00 85.44 238 GLN A O 1
ATOM 1814 N N . PRO A 1 239 ? 4.283 13.654 -2.717 1.00 89.50 239 PRO A N 1
ATOM 1815 C CA . PRO A 1 239 ? 3.205 12.826 -2.201 1.00 89.50 239 PRO A CA 1
ATOM 1816 C C . PRO A 1 239 ? 1.885 13.599 -2.113 1.00 89.50 239 PRO A C 1
ATOM 1818 O O . PRO A 1 239 ? 1.833 14.708 -1.578 1.00 89.50 239 PRO A O 1
ATOM 1821 N N . GLN A 1 240 ? 0.797 12.991 -2.578 1.00 85.88 240 GLN A N 1
ATOM 1822 C CA . GLN A 1 240 ? -0.533 13.598 -2.533 1.00 85.88 240 GLN A CA 1
ATOM 1823 C C . GLN A 1 240 ? -1.270 13.181 -1.261 1.00 85.88 240 GLN A C 1
ATOM 1825 O O . GLN A 1 240 ? -1.310 12.003 -0.912 1.00 85.88 240 GLN A O 1
ATOM 1830 N N . HIS A 1 241 ? -1.864 14.138 -0.551 1.00 86.69 241 HIS A N 1
ATOM 1831 C CA . HIS A 1 241 ? -2.551 13.886 0.715 1.00 86.69 241 HIS A CA 1
ATOM 1832 C C . HIS A 1 241 ? -4.054 13.691 0.510 1.00 86.69 241 HIS A C 1
ATOM 1834 O O . HIS A 1 241 ? -4.734 14.573 -0.009 1.00 86.69 241 HIS A O 1
ATOM 1840 N N . HIS A 1 242 ? -4.590 12.575 1.005 1.00 84.69 242 HIS A N 1
ATOM 1841 C CA . HIS A 1 242 ? -6.012 12.253 0.894 1.00 84.69 242 HIS A CA 1
ATOM 1842 C C . HIS A 1 242 ? -6.640 11.975 2.247 1.00 84.69 242 HIS A C 1
ATOM 1844 O O . HIS A 1 242 ? -6.086 11.249 3.075 1.00 84.69 242 HIS A O 1
ATOM 1850 N N . ARG A 1 243 ? -7.842 12.524 2.447 1.00 82.75 243 ARG A N 1
ATOM 1851 C CA . ARG A 1 243 ? -8.688 12.162 3.582 1.00 82.75 243 ARG A CA 1
ATOM 1852 C C . ARG A 1 243 ? -9.406 10.858 3.276 1.00 82.75 243 ARG A C 1
ATOM 1854 O O . ARG A 1 243 ? -10.025 10.717 2.222 1.00 82.75 243 ARG A O 1
ATOM 1861 N N . VAL A 1 244 ? -9.337 9.934 4.222 1.00 81.88 244 VAL A N 1
ATOM 1862 C CA . VAL A 1 244 ? -9.954 8.617 4.122 1.00 81.88 244 VAL A CA 1
ATOM 1863 C C . VAL A 1 244 ? -10.798 8.317 5.350 1.00 81.88 244 VAL A C 1
ATOM 1865 O O . VAL A 1 244 ? -10.428 8.685 6.465 1.00 81.88 244 VAL A O 1
ATOM 1868 N N . LEU A 1 245 ? -11.929 7.644 5.148 1.00 82.44 245 LEU A N 1
ATOM 1869 C CA . LEU A 1 245 ? -12.806 7.181 6.225 1.00 82.44 245 LEU A CA 1
ATOM 1870 C C . LEU A 1 245 ? -12.482 5.733 6.578 1.00 82.44 245 LEU A C 1
ATOM 1872 O O . LEU A 1 245 ? -12.480 4.880 5.693 1.00 82.44 245 LEU A O 1
ATOM 1876 N N . PHE A 1 246 ? -12.258 5.446 7.858 1.00 83.81 246 PHE A N 1
ATOM 1877 C CA . PHE A 1 246 ? -12.078 4.076 8.329 1.00 83.81 246 PHE A CA 1
ATOM 1878 C C . PHE A 1 246 ? -13.422 3.425 8.668 1.00 83.81 246 PHE A C 1
ATOM 1880 O O . PHE A 1 246 ? -14.142 3.884 9.560 1.00 83.81 246 PHE A O 1
ATOM 1887 N N . ALA A 1 247 ? -13.765 2.352 7.958 1.00 80.88 247 ALA A N 1
ATOM 1888 C CA . ALA A 1 247 ? -15.056 1.687 8.084 1.00 80.88 247 ALA A CA 1
ATOM 1889 C C . ALA A 1 247 ? -14.966 0.172 7.842 1.00 80.88 247 ALA A C 1
ATOM 1891 O O . ALA A 1 247 ? -14.057 -0.331 7.178 1.00 80.88 247 ALA A O 1
ATOM 1892 N N . GLY A 1 248 ? -15.937 -0.562 8.389 1.00 74.19 248 GLY A N 1
ATOM 1893 C CA . GLY A 1 248 ? -16.142 -1.978 8.088 1.00 74.19 248 GLY A CA 1
ATOM 1894 C C . GLY A 1 248 ? -16.932 -2.171 6.793 1.00 74.19 248 GLY A C 1
ATOM 1895 O O . GLY A 1 248 ? -17.848 -1.405 6.503 1.00 74.19 248 GLY A O 1
ATOM 1896 N N . VAL A 1 249 ? -16.594 -3.219 6.047 1.00 73.00 249 VAL A N 1
ATOM 1897 C CA . VAL A 1 249 ? -17.269 -3.651 4.815 1.00 73.00 249 VAL A CA 1
ATOM 1898 C C . VAL A 1 249 ? -17.896 -5.011 5.072 1.00 73.00 249 VAL A C 1
ATOM 1900 O O . VAL A 1 249 ? -17.193 -5.908 5.528 1.00 73.00 249 VAL A O 1
ATOM 1903 N N . TYR A 1 250 ? -19.191 -5.175 4.816 1.00 69.12 250 TYR A N 1
ATOM 1904 C CA . TYR A 1 250 ? -19.943 -6.405 5.099 1.00 69.12 250 TYR A CA 1
ATOM 1905 C C . TYR A 1 250 ? -20.229 -7.189 3.819 1.00 69.12 250 TYR A C 1
ATOM 1907 O O . TYR A 1 250 ? -20.558 -6.541 2.807 1.00 69.12 250 TYR A O 1
#

InterPro domains:
  IPR008431 Cyclic nucleotide phosphodiesterase [PTHR10156] (49-190)
  IPR009097 Cyclic phosphodiesterase [SSF55144] (50-200)
  IPR047325 Cyclic nucleotide phosphodiesterase, catalytic domain [PF05881] (48-201)

pLDDT: mean 71.35, std 21.38, range [25.97, 96.94]

Radius of gyration: 18.65 Å; chains: 1; bounding box: 42×44×51 Å

Sequence (250 aa):
MLPLSVCLFLLSLPQLCADLSDATLETLLQHWHSATEPSFGQGLQQSKAATLPHITAKYARYGRVPGASQYGQSGAVMNSLLGRLFTVQVTGLFVSVRTVGVRIRLPADDLVLRHLWSSEDQAVLSVDRSAYNGDFNGFIGQSGYPHQEYRPPGCRAHVTLALAPDVSPVETGLDLLRIVDAELAYQTGDHMAIVPGGSVRRVTVRRPATSPTSPVAPPQLGTTAPGYEYMYVLDLDQPQHHRVLFAGVY

Foldseek 3Di:
DAFQFWKWFFPDDDQPDFDDDDDLVVVVVVVVCCLRPPPPDDDPPDWPFDPTWIWTQDRQRRPPDPCNCVLCVDCCNPPPAAQDKFKKWFFWWKDDPFFTKTFIHGDPPPVNLVNRHDDPLVDQAAFPPVQDDDDDDDDDGDPPPVDPPPQDRCQLTITTRTGDPPHDPVVRSSVSSQCSSCVVVVQNAAFDDATVQWTKGKGKGFDGPPDDDDCPPPPCPDDDDRRIDIMMITGGPDIDMTMIGTHGHD

Secondary structure (DSSP, 8-state):
---SEEEEEES-----------HHHHHHHHHHHHHHS--SSSSS------SS-EEEEEE-GGGTSTTHHHHHTSHIIIIIITT-EEEEEEEEEEE-SSEEEEEEEPPS-HHHHHHH--S-TTPPPP--GGG------S-S---SSSS---PPTTTT-EEEEEE-TT--THHHHHHHHHHHHHHHTT---EEEEEETTEEEEEEEEEPPTTS--S----SS--PPPTTEEEEEEEEEEEEEEEEEEEEEE-